Protein AF-A0A1Z1W7E6-F1 (afdb_monomer)

Nearest PDB structures (foldseek):
  3l1n-assembly1_A  TM=3.444E-01  e=7.982E-01  Talaromyces marneffei
  7p48-assembly1_6  TM=3.771E-01  e=5.665E+00  Mammaliicoccus lentus

Sequence (285 aa):
MSDAAQPTAAEVRAAAEAVKTALDRHLAAVERRSGEDDPDVYEAFNELAAAAEAYDELLYDRYDEVTPFEIPGAEDTLPPYQGPAEPNALSVLIRRDYAVAEPQRLLAQAARVEAADDDATSESDRLAGTVPGALGLLFGEFEPDEIASRHKEFGLEEGDSTLWVTAADEPAEPGEWLESPFDQPDSPRVVCRFDVSAVFDDETDDDLDDDLDAAASRVGGARRSRDAHTGIDGDLDADLDSDLDTDLDFDPDEGDEVDDVDEADDVDDVDDVEVVERGKGVGGA

Organism: NCBI:txid67267

Radius of gyration: 33.61 Å; Cα contacts (8 Å, |Δi|>4): 232; chains: 1; bounding box: 79×99×74 Å

Structure (mmCIF, N/CA/C/O backbone):
data_AF-A0A1Z1W7E6-F1
#
_entry.id   AF-A0A1Z1W7E6-F1
#
loop_
_atom_site.group_PDB
_atom_site.id
_atom_site.type_symbol
_atom_site.label_atom_id
_atom_site.label_alt_id
_atom_site.label_comp_id
_atom_site.label_asym_id
_atom_site.label_entity_id
_atom_site.label_seq_id
_atom_site.pdbx_PDB_ins_code
_atom_site.Cartn_x
_atom_site.Cartn_y
_atom_site.Cartn_z
_atom_site.occupancy
_atom_site.B_iso_or_equiv
_atom_site.auth_seq_id
_atom_site.auth_comp_id
_atom_site.auth_asym_id
_atom_site.auth_atom_id
_atom_site.pdbx_PDB_model_num
ATOM 1 N N . MET A 1 1 ? -13.518 -33.698 2.365 1.00 46.31 1 MET A N 1
ATOM 2 C CA . MET A 1 1 ? -13.782 -32.247 2.324 1.00 46.31 1 MET A CA 1
ATOM 3 C C . MET A 1 1 ? -15.070 -32.033 3.082 1.00 46.31 1 MET A C 1
ATOM 5 O O . MET A 1 1 ? -15.942 -32.889 2.973 1.00 46.31 1 MET A O 1
ATOM 9 N N . SER A 1 2 ? -15.097 -31.043 3.968 1.00 44.94 2 SER A N 1
ATOM 10 C CA . SER A 1 2 ? -16.142 -30.919 4.984 1.00 44.94 2 SER A CA 1
ATOM 11 C C . SER A 1 2 ? -17.475 -30.525 4.359 1.00 44.94 2 SER A C 1
ATOM 13 O O . SER A 1 2 ? -17.525 -29.621 3.534 1.00 44.94 2 SER A O 1
ATOM 15 N N . ASP A 1 3 ? -18.534 -31.209 4.778 1.00 47.19 3 ASP A N 1
ATOM 16 C CA . ASP A 1 3 ? -19.924 -30.863 4.479 1.00 47.19 3 ASP A CA 1
ATOM 17 C C . ASP A 1 3 ? -20.316 -29.683 5.384 1.00 47.19 3 ASP A C 1
ATOM 19 O O . ASP A 1 3 ? -20.906 -29.862 6.450 1.00 47.19 3 ASP A O 1
ATOM 23 N N . ALA A 1 4 ? -19.841 -28.484 5.031 1.00 59.72 4 ALA A N 1
ATOM 24 C CA . ALA A 1 4 ? -20.248 -27.250 5.688 1.00 59.72 4 ALA A CA 1
ATOM 25 C C . ALA A 1 4 ? -21.700 -26.960 5.289 1.00 59.72 4 ALA A C 1
ATOM 27 O O . ALA A 1 4 ? -22.030 -26.906 4.103 1.00 59.72 4 ALA A O 1
ATOM 28 N N . ALA A 1 5 ? -22.581 -26.831 6.281 1.00 77.44 5 ALA A N 1
ATOM 29 C CA . ALA A 1 5 ? -23.989 -26.577 6.026 1.00 77.44 5 ALA A CA 1
ATOM 30 C C . ALA A 1 5 ? -24.152 -25.186 5.402 1.00 77.44 5 ALA A C 1
ATOM 32 O O . ALA A 1 5 ? -23.905 -24.181 6.057 1.00 77.44 5 ALA A O 1
ATOM 33 N N . GLN A 1 6 ? -24.578 -25.157 4.141 1.00 80.62 6 GLN A N 1
ATOM 34 C CA . GLN A 1 6 ? -24.863 -23.934 3.397 1.00 80.62 6 GLN A CA 1
ATOM 35 C C . GLN A 1 6 ? -25.846 -23.021 4.157 1.00 80.62 6 GLN A C 1
ATOM 37 O O . GLN A 1 6 ? -26.901 -23.516 4.582 1.00 80.62 6 GLN A O 1
ATOM 42 N N . PRO A 1 7 ? -25.546 -21.715 4.309 1.00 86.25 7 PRO A N 1
ATOM 43 C CA . PRO A 1 7 ? -26.362 -20.815 5.112 1.00 86.25 7 PRO A CA 1
ATOM 44 C C . PRO A 1 7 ? -27.784 -20.677 4.567 1.00 86.25 7 PRO A C 1
ATOM 46 O O . PRO A 1 7 ? -28.064 -20.740 3.367 1.00 86.25 7 PRO A O 1
ATOM 49 N N . THR A 1 8 ? -28.749 -20.522 5.464 1.00 93.06 8 THR A N 1
ATOM 50 C CA . THR A 1 8 ? -30.160 -20.482 5.095 1.00 93.06 8 THR A CA 1
ATOM 51 C C . THR A 1 8 ? -30.585 -19.085 4.658 1.00 93.06 8 THR A C 1
ATOM 53 O O . THR A 1 8 ? -30.107 -18.060 5.135 1.00 93.06 8 THR A O 1
ATOM 56 N N . ALA A 1 9 ? -31.632 -19.017 3.834 1.00 92.50 9 ALA A N 1
ATOM 57 C CA . ALA A 1 9 ? -32.266 -17.745 3.489 1.00 92.50 9 ALA A CA 1
ATOM 58 C C . ALA A 1 9 ? -32.916 -17.025 4.699 1.00 92.50 9 ALA A C 1
ATOM 60 O O . ALA A 1 9 ? -33.457 -15.931 4.530 1.00 92.50 9 ALA A O 1
ATOM 61 N N . ALA A 1 10 ? -32.943 -17.632 5.892 1.00 94.56 10 ALA A N 1
ATOM 62 C CA . ALA A 1 10 ? -33.327 -16.955 7.127 1.00 94.56 10 ALA A CA 1
ATOM 63 C C . ALA A 1 10 ? -32.129 -16.222 7.754 1.00 94.56 10 ALA A C 1
ATOM 65 O O . ALA A 1 10 ? -32.294 -15.080 8.166 1.00 94.56 10 ALA A O 1
ATOM 66 N N . GLU A 1 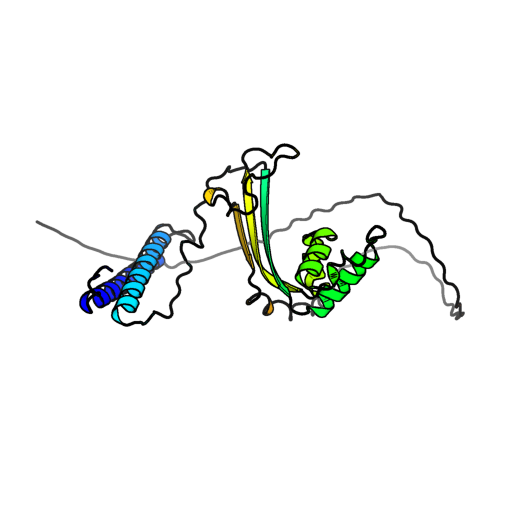11 ? -30.938 -16.829 7.746 1.00 93.94 11 GLU A N 1
ATOM 67 C CA . GLU A 1 11 ? -29.690 -16.217 8.228 1.00 93.94 11 GLU A CA 1
ATOM 68 C C . GLU A 1 11 ? -29.285 -15.014 7.368 1.00 93.94 11 GLU A C 1
ATOM 70 O O . GLU A 1 11 ? -29.105 -13.933 7.917 1.00 93.94 11 GLU A O 1
ATOM 75 N N . VAL A 1 12 ? -29.313 -15.129 6.032 1.00 94.88 12 VAL A N 1
ATOM 76 C CA . VAL A 1 12 ? -29.044 -13.984 5.128 1.00 94.88 12 VAL A CA 1
ATOM 77 C C . VAL A 1 12 ? -29.995 -12.807 5.396 1.00 94.88 12 VAL A C 1
ATOM 79 O O . VAL A 1 12 ? -29.595 -11.647 5.382 1.00 94.88 12 VAL A O 1
ATOM 82 N N . ARG A 1 13 ? -31.275 -13.085 5.693 1.00 95.94 13 ARG A N 1
ATOM 83 C CA . ARG A 1 13 ? -32.237 -12.032 6.067 1.00 95.94 13 ARG A CA 1
ATOM 84 C C . ARG A 1 13 ? -31.963 -11.457 7.453 1.00 95.94 13 ARG A C 1
ATOM 86 O O . ARG A 1 13 ? -32.158 -10.265 7.637 1.00 95.94 13 ARG A O 1
ATOM 93 N N . ALA A 1 14 ? -31.543 -12.276 8.414 1.00 97.12 14 ALA A N 1
ATOM 94 C CA . ALA A 1 14 ? -31.186 -11.803 9.747 1.00 97.12 14 ALA A CA 1
ATOM 95 C C . ALA A 1 14 ? -29.961 -10.877 9.698 1.00 97.12 14 ALA A C 1
ATOM 97 O O . ALA A 1 14 ? -29.989 -9.822 10.325 1.00 97.12 14 ALA A O 1
ATOM 98 N N . ALA A 1 15 ? -28.949 -11.212 8.892 1.00 95.75 15 ALA A N 1
ATOM 99 C CA . ALA A 1 15 ? -27.798 -10.350 8.643 1.00 95.75 15 ALA A CA 1
ATOM 100 C C . ALA A 1 15 ? -28.202 -9.041 7.934 1.00 95.75 15 ALA A C 1
ATOM 102 O O . ALA A 1 15 ? -27.833 -7.964 8.390 1.00 95.75 15 ALA A O 1
ATOM 103 N N . ALA A 1 16 ? -29.085 -9.093 6.928 1.00 96.06 16 ALA A N 1
ATOM 104 C CA . ALA A 1 16 ? -29.622 -7.882 6.293 1.00 96.06 16 ALA A CA 1
ATOM 105 C C . ALA A 1 16 ? -30.378 -6.951 7.269 1.00 96.06 16 ALA A C 1
ATOM 107 O O . ALA A 1 16 ? -30.346 -5.732 7.109 1.00 96.06 16 ALA A O 1
ATOM 108 N N . GLU A 1 17 ? -31.080 -7.491 8.273 1.00 97.75 17 GLU A N 1
ATOM 109 C CA . GLU A 1 17 ? -31.688 -6.677 9.341 1.00 97.75 17 GLU A CA 1
ATOM 110 C C . GLU A 1 17 ? -30.648 -6.186 10.370 1.00 97.75 17 GLU A C 1
ATOM 112 O O . GLU A 1 17 ? -30.816 -5.102 10.933 1.00 97.75 17 GLU A O 1
ATOM 117 N N . ALA A 1 18 ? -29.557 -6.929 10.590 1.00 96.88 18 ALA A N 1
ATOM 118 C CA . ALA A 1 18 ? -28.445 -6.493 11.435 1.00 96.88 18 ALA A CA 1
ATOM 119 C C . ALA A 1 18 ? -27.729 -5.271 10.836 1.00 96.88 18 ALA A C 1
ATOM 121 O O . ALA A 1 18 ? -27.554 -4.286 11.550 1.00 96.88 18 ALA A O 1
ATOM 122 N N . VAL A 1 19 ? -27.439 -5.277 9.527 1.00 95.88 19 VAL A N 1
ATOM 123 C CA . VAL A 1 19 ? -26.875 -4.121 8.798 1.00 95.88 19 VAL A CA 1
ATOM 124 C C . VAL A 1 19 ? -27.745 -2.877 8.968 1.00 95.88 19 VAL A C 1
ATOM 126 O O . VAL A 1 19 ? -27.242 -1.822 9.338 1.00 95.88 19 VAL A O 1
ATOM 129 N N . LYS A 1 20 ? -29.066 -2.990 8.775 1.00 97.38 20 LYS A N 1
ATOM 130 C CA . LYS A 1 20 ? -29.998 -1.862 8.977 1.00 97.38 20 LYS A CA 1
ATOM 131 C C . LYS A 1 20 ? -29.967 -1.348 10.414 1.00 97.38 20 LYS A C 1
ATOM 133 O O . LYS A 1 20 ? -29.909 -0.147 10.633 1.00 97.38 20 LYS A O 1
ATOM 138 N N . THR A 1 21 ? -29.962 -2.261 11.386 1.00 97.81 21 THR A N 1
ATOM 139 C CA . THR A 1 21 ? -29.915 -1.909 12.814 1.00 97.81 21 THR A CA 1
ATOM 140 C C . THR A 1 21 ? -28.610 -1.197 13.182 1.00 97.81 21 THR A C 1
ATOM 142 O O . THR A 1 21 ? -28.623 -0.269 13.989 1.00 97.81 21 THR A O 1
ATOM 145 N N . ALA A 1 22 ? -27.486 -1.618 12.598 1.00 96.50 22 ALA A N 1
ATOM 146 C CA . ALA A 1 22 ? -26.192 -0.973 12.785 1.00 96.50 22 ALA A CA 1
ATOM 147 C C . ALA A 1 22 ? -26.129 0.392 12.076 1.00 96.50 22 ALA A C 1
ATOM 149 O O . ALA A 1 22 ? -25.624 1.349 12.653 1.00 96.50 22 ALA A O 1
ATOM 150 N N . LEU A 1 23 ? -26.733 0.525 10.889 1.00 95.94 23 LEU A N 1
ATOM 151 C CA . LEU A 1 23 ? -26.835 1.792 10.159 1.00 95.94 23 LEU A CA 1
ATOM 152 C C . LEU A 1 23 ? -27.662 2.828 10.937 1.00 95.94 23 LEU A C 1
ATOM 154 O O . LEU A 1 23 ? -27.228 3.969 11.086 1.00 95.94 23 LEU A O 1
ATOM 158 N N . ASP A 1 24 ? -28.805 2.418 11.497 1.00 97.56 24 ASP A N 1
ATOM 159 C CA . ASP A 1 24 ? -29.628 3.256 12.379 1.00 97.56 24 ASP A CA 1
ATOM 160 C C . ASP A 1 24 ? -28.852 3.677 13.645 1.00 97.56 24 ASP A C 1
ATOM 162 O O . ASP A 1 24 ? -28.983 4.812 14.108 1.00 97.56 24 ASP A O 1
ATOM 166 N N . ARG A 1 25 ? -28.014 2.790 14.209 1.00 95.75 25 ARG A N 1
ATOM 167 C CA . ARG A 1 25 ? -27.155 3.114 15.362 1.00 95.75 25 ARG A CA 1
ATOM 168 C C . ARG A 1 25 ? -26.052 4.103 14.994 1.00 95.75 25 ARG A C 1
ATOM 170 O O . ARG A 1 25 ? -25.858 5.056 15.744 1.00 95.75 25 ARG A O 1
ATOM 177 N N . HIS A 1 26 ? -25.367 3.890 13.873 1.00 96.06 26 HIS A N 1
ATOM 178 C CA . HIS A 1 26 ? -24.320 4.775 13.369 1.00 96.06 26 HIS A CA 1
ATOM 179 C C . HIS A 1 26 ? -24.875 6.176 13.089 1.00 96.06 26 HIS A C 1
ATOM 181 O O . HIS A 1 26 ? -24.342 7.153 13.609 1.00 96.06 26 HIS A O 1
ATOM 187 N N . LEU A 1 27 ? -26.016 6.284 12.396 1.00 96.25 27 LEU A N 1
ATOM 188 C CA . LEU A 1 27 ? -26.699 7.566 12.201 1.00 96.25 27 LEU A CA 1
ATOM 189 C C . LEU A 1 27 ? -27.036 8.232 13.543 1.00 96.25 27 LEU A C 1
ATOM 191 O O . LEU A 1 27 ? -26.721 9.401 13.745 1.00 96.25 27 LEU A O 1
ATOM 195 N N . ALA A 1 28 ? -27.598 7.482 14.495 1.00 96.38 28 ALA A N 1
ATOM 196 C CA . ALA A 1 28 ? -27.927 8.015 15.813 1.00 96.38 28 ALA A CA 1
ATOM 197 C C . ALA A 1 28 ? -26.691 8.394 16.659 1.00 96.38 28 ALA A C 1
ATOM 199 O O . ALA A 1 28 ? -26.836 9.166 17.607 1.00 96.38 28 ALA A O 1
ATOM 200 N N . ALA A 1 29 ? -25.501 7.853 16.374 1.00 94.56 29 ALA A N 1
ATOM 201 C CA . ALA A 1 29 ? -24.240 8.299 16.965 1.00 94.56 29 ALA A CA 1
ATOM 202 C C . ALA A 1 29 ? -23.779 9.616 16.320 1.00 94.56 29 ALA A C 1
ATOM 204 O O . ALA A 1 29 ? -23.539 10.586 17.034 1.00 94.56 29 ALA A O 1
ATOM 205 N N . VAL A 1 30 ? -23.776 9.693 14.983 1.00 94.94 30 VAL A N 1
ATOM 206 C CA . VAL A 1 30 ? -23.435 10.909 14.219 1.00 94.94 30 VAL A CA 1
ATOM 207 C C . VAL A 1 30 ? -24.336 12.091 14.603 1.00 94.94 30 VAL A C 1
ATOM 209 O O . VAL A 1 30 ? -23.836 13.186 14.845 1.00 94.94 30 VAL A O 1
ATOM 212 N N . GLU A 1 31 ? -25.647 11.874 14.750 1.00 94.94 31 GLU A N 1
ATOM 213 C CA . GLU A 1 31 ? -26.615 12.891 15.203 1.00 94.94 31 GLU A CA 1
ATOM 214 C C . GLU A 1 31 ? -26.369 13.397 16.638 1.00 94.94 31 GLU A C 1
ATOM 216 O O . GLU A 1 31 ? -26.896 14.443 17.020 1.00 94.94 31 GLU A O 1
ATOM 221 N N . ARG A 1 32 ? -25.596 12.663 17.450 1.00 93.75 32 ARG A N 1
ATOM 222 C CA . ARG A 1 32 ? -25.253 13.017 18.838 1.00 93.75 32 ARG A CA 1
ATOM 223 C C . ARG A 1 32 ? -23.792 13.434 19.024 1.00 93.75 32 ARG A C 1
ATOM 225 O O . ARG A 1 32 ? -23.418 13.702 20.166 1.00 93.75 32 ARG A O 1
ATOM 232 N N . ARG A 1 33 ? -22.986 13.468 17.955 1.00 91.38 33 ARG A N 1
ATOM 233 C CA . ARG A 1 33 ? -21.532 13.650 18.056 1.00 91.38 33 ARG A CA 1
ATOM 234 C C . ARG A 1 33 ? -21.164 14.945 18.783 1.00 91.38 33 ARG A C 1
ATOM 236 O O . ARG A 1 33 ? -21.763 15.998 18.567 1.00 91.38 33 ARG A O 1
ATOM 243 N N . SER A 1 34 ? -20.155 14.843 19.631 1.00 81.12 34 SER A N 1
ATOM 244 C CA . SER A 1 34 ? -19.643 15.900 20.502 1.00 81.12 34 SER A CA 1
ATOM 245 C C . SER A 1 34 ? -18.367 16.569 19.974 1.00 81.12 34 SER A C 1
ATOM 247 O O . SER A 1 34 ? -17.913 17.558 20.548 1.00 81.12 34 SER A O 1
ATOM 249 N N . GLY A 1 35 ? -17.832 16.075 18.855 1.00 81.06 35 GLY A N 1
ATOM 250 C CA . GLY A 1 35 ? -16.671 16.611 18.149 1.00 81.06 35 GLY A CA 1
ATOM 251 C C . GLY A 1 35 ? -16.517 15.986 16.760 1.00 81.06 35 GLY A C 1
ATOM 252 O O . GLY A 1 35 ? -17.429 15.320 16.263 1.00 81.06 35 GLY A O 1
ATOM 253 N N . GLU A 1 36 ? -15.365 16.223 16.137 1.00 72.31 36 GLU A N 1
ATOM 254 C CA . GLU A 1 36 ? -14.972 15.596 14.869 1.00 72.31 36 GLU A CA 1
ATOM 255 C C . GLU A 1 36 ? -14.494 14.151 15.105 1.00 72.31 36 GLU A C 1
ATOM 257 O O . GLU A 1 36 ? -15.039 13.228 14.502 1.00 72.31 36 GLU A O 1
ATOM 262 N N . ASP A 1 37 ? -13.628 13.951 16.106 1.00 80.31 37 ASP A N 1
ATOM 263 C CA . ASP A 1 37 ? -13.126 12.649 16.578 1.00 80.31 37 ASP A CA 1
ATOM 264 C C . ASP A 1 37 ? -13.982 12.048 17.714 1.00 80.31 37 ASP A C 1
ATOM 266 O O . ASP A 1 37 ? -13.502 11.803 18.825 1.00 80.31 37 ASP A O 1
ATOM 270 N N . ASP A 1 38 ? -15.282 11.846 17.486 1.00 87.31 38 ASP A N 1
ATOM 271 C CA . ASP A 1 38 ? -16.154 11.256 18.513 1.00 87.31 38 ASP A CA 1
ATOM 272 C C . ASP A 1 38 ? -15.998 9.714 18.585 1.00 87.31 38 ASP A C 1
ATOM 274 O O . ASP A 1 38 ? -16.302 9.019 17.606 1.00 87.31 38 ASP A O 1
ATOM 278 N N . PRO A 1 39 ? -15.561 9.139 19.726 1.00 86.31 39 PRO A N 1
ATOM 279 C CA . PRO A 1 39 ? -15.320 7.702 19.841 1.00 86.31 39 PRO A CA 1
ATOM 280 C C . PRO A 1 39 ? -16.600 6.860 19.734 1.00 86.31 39 PRO A C 1
ATOM 282 O O . PRO A 1 39 ? -16.521 5.729 19.255 1.00 86.31 39 PRO A O 1
ATOM 285 N N . ASP A 1 40 ? -17.773 7.393 20.106 1.00 88.62 40 ASP A N 1
ATOM 286 C CA . ASP A 1 40 ? -19.051 6.676 19.978 1.00 88.62 40 ASP A CA 1
ATOM 287 C C . ASP A 1 40 ? -19.439 6.519 18.492 1.00 88.62 40 ASP A C 1
ATOM 289 O O . ASP A 1 40 ? -20.080 5.537 18.105 1.00 88.62 40 ASP A O 1
ATOM 293 N N . VAL A 1 41 ? -19.042 7.476 17.640 1.00 92.62 41 VAL A N 1
ATOM 294 C CA . VAL A 1 41 ? -19.221 7.395 16.180 1.00 92.62 41 VAL A CA 1
ATOM 295 C C . VAL A 1 41 ? -18.277 6.352 15.591 1.00 92.62 41 VAL A C 1
ATOM 297 O O . VAL A 1 41 ? -18.718 5.523 14.794 1.00 92.62 41 VAL A O 1
ATOM 300 N N . TYR A 1 42 ? -17.012 6.340 16.021 1.00 85.94 42 TYR A N 1
ATOM 301 C CA . TYR A 1 42 ? -16.027 5.356 15.570 1.00 85.94 42 TYR A CA 1
ATOM 302 C C . TYR A 1 42 ? -16.411 3.922 15.972 1.00 85.94 42 TYR A C 1
ATOM 304 O O . TYR A 1 42 ? -16.355 3.013 15.144 1.00 85.94 42 TYR A O 1
ATOM 312 N N . GLU A 1 43 ? -16.872 3.692 17.207 1.00 89.31 43 GLU A N 1
ATOM 313 C CA . GLU A 1 43 ? -17.366 2.373 17.634 1.00 89.31 43 GLU A CA 1
ATOM 314 C C . GLU A 1 43 ? -18.580 1.935 16.793 1.00 89.31 43 GLU A C 1
ATOM 316 O O . GLU A 1 43 ? -18.595 0.826 16.255 1.00 89.31 43 GLU A O 1
ATOM 321 N N . ALA A 1 44 ? -19.558 2.824 16.580 1.00 94.06 44 ALA A N 1
ATOM 322 C CA . ALA A 1 44 ? -20.741 2.516 15.776 1.00 94.06 44 ALA A CA 1
ATOM 323 C C . ALA A 1 44 ? -20.434 2.298 14.277 1.00 94.06 44 ALA A C 1
ATOM 325 O O . ALA A 1 44 ? -21.129 1.517 13.623 1.00 94.06 44 ALA A O 1
ATOM 326 N N . PHE A 1 45 ? -19.401 2.950 13.733 1.00 90.94 45 PHE A N 1
ATOM 327 C CA . PHE A 1 45 ? -18.892 2.695 12.382 1.00 90.94 45 PHE A CA 1
ATOM 328 C C . PHE A 1 45 ? -18.307 1.280 12.266 1.00 90.94 45 PHE A C 1
ATOM 330 O O . PHE A 1 45 ? -18.671 0.539 11.354 1.00 90.94 45 PHE A O 1
ATOM 337 N N . ASN A 1 46 ? -17.475 0.864 13.226 1.00 88.00 46 ASN A N 1
ATOM 338 C CA . ASN A 1 46 ? -16.903 -0.485 13.251 1.00 88.00 46 ASN A CA 1
ATOM 339 C C . ASN A 1 46 ? -17.981 -1.575 13.416 1.00 88.00 46 ASN A C 1
ATOM 341 O O . ASN A 1 46 ? -17.920 -2.611 12.754 1.00 88.00 46 ASN A O 1
ATOM 345 N N . GLU A 1 47 ? -19.012 -1.339 14.238 1.00 92.56 47 GLU A N 1
ATOM 346 C CA . GLU A 1 47 ? -20.166 -2.248 14.333 1.00 92.56 47 GLU A CA 1
ATOM 347 C C . GLU A 1 47 ? -20.940 -2.369 13.007 1.00 92.56 47 GLU A C 1
ATOM 349 O O . GLU A 1 47 ? -21.403 -3.459 12.661 1.00 92.56 47 GLU A O 1
ATOM 354 N N . LEU A 1 48 ? -21.091 -1.267 12.262 1.00 94.00 48 LEU A N 1
ATOM 355 C CA . LEU A 1 48 ? -21.714 -1.266 10.936 1.00 94.00 48 LEU A CA 1
ATOM 356 C C . LEU A 1 48 ? -20.864 -2.030 9.915 1.00 94.00 48 LEU A C 1
ATOM 358 O O . LEU A 1 48 ? -21.421 -2.826 9.159 1.00 94.00 48 LEU A O 1
ATOM 362 N N . ALA A 1 49 ? -19.544 -1.840 9.929 1.00 89.62 49 ALA A N 1
ATOM 363 C CA . ALA A 1 49 ? -18.625 -2.548 9.046 1.00 89.62 49 ALA A CA 1
ATOM 364 C C . ALA A 1 49 ? -18.689 -4.069 9.251 1.00 89.62 49 ALA A C 1
ATOM 366 O O . ALA A 1 49 ? -18.993 -4.804 8.312 1.00 89.62 49 ALA A O 1
ATOM 367 N N . ALA A 1 50 ? -18.545 -4.532 10.497 1.00 89.75 50 ALA A N 1
ATOM 368 C CA . ALA A 1 50 ? -18.631 -5.954 10.833 1.00 89.75 50 ALA A CA 1
ATOM 369 C C . ALA A 1 50 ? -20.010 -6.569 10.506 1.00 89.75 50 ALA A C 1
ATOM 371 O O . ALA A 1 50 ? -20.108 -7.736 10.123 1.00 89.75 50 ALA A O 1
ATOM 372 N N . ALA A 1 51 ? -21.097 -5.798 10.637 1.00 94.38 51 ALA A N 1
ATOM 373 C CA . ALA A 1 51 ? -22.431 -6.255 10.246 1.00 94.38 51 ALA A CA 1
ATOM 374 C C . ALA A 1 51 ? -22.589 -6.385 8.720 1.00 94.38 51 ALA A C 1
ATOM 376 O O . ALA A 1 51 ? -23.298 -7.285 8.264 1.00 94.38 51 ALA A O 1
ATOM 377 N N . ALA A 1 52 ? -21.963 -5.493 7.945 1.00 91.31 52 ALA A N 1
ATOM 378 C CA . ALA A 1 52 ? -21.988 -5.510 6.484 1.00 91.31 52 ALA A CA 1
ATOM 379 C C . ALA A 1 52 ? -21.167 -6.674 5.914 1.00 91.31 52 ALA A C 1
ATOM 381 O O . ALA A 1 52 ? -21.692 -7.426 5.098 1.00 91.31 52 ALA A O 1
ATOM 382 N N . GLU A 1 53 ? -19.948 -6.885 6.415 1.00 91.62 53 GLU A N 1
ATOM 383 C CA . GLU A 1 53 ? -19.082 -8.013 6.043 1.00 91.62 53 GLU A CA 1
ATOM 384 C C . GLU A 1 53 ? -19.777 -9.363 6.290 1.00 91.62 53 GLU A C 1
ATOM 386 O O . GLU A 1 53 ? -19.905 -10.182 5.381 1.00 91.62 53 GLU A O 1
ATOM 391 N N . ALA A 1 54 ? -20.353 -9.559 7.483 1.00 93.38 54 ALA A N 1
ATOM 392 C CA . ALA A 1 54 ? -21.097 -10.776 7.814 1.00 93.38 54 ALA A CA 1
ATOM 393 C C . ALA A 1 54 ? -22.374 -10.970 6.968 1.00 93.38 54 ALA A C 1
ATOM 395 O O . ALA A 1 54 ? -22.863 -12.093 6.821 1.00 93.38 54 ALA A O 1
ATOM 396 N N . TYR A 1 55 ? -22.956 -9.894 6.426 1.00 94.94 55 TYR A N 1
ATOM 397 C CA . TYR A 1 55 ? -24.044 -10.002 5.454 1.00 94.94 55 TYR A CA 1
ATOM 398 C C . TYR A 1 55 ? -23.530 -10.399 4.068 1.00 94.94 55 TYR A C 1
ATOM 400 O O . TYR A 1 55 ? -24.169 -11.236 3.431 1.00 94.94 55 TYR A O 1
ATOM 408 N N . ASP A 1 56 ? -22.401 -9.844 3.628 1.00 92.38 56 ASP A N 1
ATOM 409 C CA . ASP A 1 56 ? -21.804 -10.127 2.322 1.00 92.38 56 ASP A CA 1
ATOM 410 C C . ASP A 1 56 ? -21.289 -11.572 2.230 1.00 92.38 56 ASP A C 1
ATOM 412 O O . ASP A 1 56 ? -21.649 -12.279 1.291 1.00 92.38 56 ASP A O 1
ATOM 416 N N . GLU A 1 57 ? -20.600 -12.075 3.265 1.00 93.12 57 GLU A N 1
ATOM 417 C CA . GLU A 1 57 ? -20.180 -13.484 3.365 1.00 93.12 57 GLU A CA 1
ATOM 418 C C . GLU A 1 57 ? -21.384 -14.430 3.199 1.00 93.12 57 GLU A C 1
ATOM 420 O O . GLU A 1 57 ? -21.380 -15.323 2.352 1.00 93.12 57 GLU A O 1
ATOM 425 N N . LEU A 1 58 ? -22.466 -14.194 3.953 1.00 95.25 58 LEU A N 1
ATOM 426 C CA . LEU A 1 58 ? -23.686 -15.008 3.893 1.00 95.25 58 LEU A CA 1
ATOM 427 C C . LEU A 1 58 ? -24.462 -14.844 2.573 1.00 95.25 58 LEU A C 1
ATOM 429 O O . LEU A 1 58 ? -25.171 -15.770 2.159 1.00 95.25 58 LEU A O 1
ATOM 433 N N . LEU A 1 59 ? -24.380 -13.675 1.930 1.00 94.25 59 LEU A N 1
ATOM 434 C CA . LEU A 1 59 ? -24.974 -13.409 0.621 1.00 94.25 59 LEU A CA 1
ATOM 435 C C . LEU A 1 59 ? -24.232 -14.199 -0.461 1.00 94.25 59 LEU A C 1
ATOM 437 O O . LEU A 1 59 ? -24.882 -14.927 -1.219 1.00 94.25 59 LEU A O 1
ATOM 441 N N . TYR A 1 60 ? -22.901 -14.129 -0.460 1.00 92.81 60 TYR A N 1
ATOM 442 C CA . TYR A 1 60 ? -22.023 -14.837 -1.380 1.00 92.81 60 TYR A CA 1
ATOM 443 C C . TYR A 1 60 ? -22.164 -16.353 -1.231 1.00 92.81 60 TYR A C 1
ATOM 445 O O . TYR A 1 60 ? -22.557 -17.027 -2.185 1.00 92.81 60 TYR A O 1
ATOM 453 N N . ASP A 1 61 ? -21.996 -16.888 -0.016 1.00 92.88 61 ASP A N 1
ATOM 454 C CA . ASP A 1 61 ? -22.084 -18.328 0.270 1.00 92.88 61 ASP A CA 1
ATOM 455 C C . ASP A 1 61 ? -23.389 -18.961 -0.231 1.00 92.88 61 ASP A C 1
ATOM 457 O O . ASP A 1 61 ? -23.421 -20.136 -0.614 1.00 92.88 61 ASP A O 1
ATOM 461 N N . ARG A 1 62 ? -24.493 -18.198 -0.179 1.00 92.94 62 ARG A N 1
ATOM 462 C CA . ARG A 1 62 ? -25.832 -18.692 -0.499 1.00 92.94 62 ARG A CA 1
ATOM 463 C C . ARG A 1 62 ? -26.302 -18.361 -1.913 1.00 92.94 62 ARG A C 1
ATOM 465 O O . ARG A 1 62 ? -27.136 -19.108 -2.440 1.00 92.94 62 ARG A O 1
ATOM 472 N N . TYR A 1 63 ? -25.881 -17.251 -2.503 1.00 94.06 63 TYR A N 1
ATOM 473 C CA . TYR A 1 63 ? -26.422 -16.772 -3.778 1.00 94.06 63 TYR A CA 1
ATOM 474 C C . TYR A 1 63 ? -25.372 -16.540 -4.869 1.00 94.06 63 TYR A C 1
ATOM 476 O O . TYR A 1 63 ? -25.799 -16.393 -6.010 1.00 94.06 63 TYR A O 1
ATOM 484 N N . ASP A 1 64 ? -24.071 -16.614 -4.558 1.00 93.50 64 ASP A N 1
ATOM 485 C CA . ASP A 1 64 ? -22.961 -16.305 -5.481 1.00 93.50 64 ASP A CA 1
ATOM 486 C C . ASP A 1 64 ? -23.036 -14.848 -5.993 1.00 93.50 64 ASP A C 1
ATOM 488 O O . ASP A 1 64 ? -22.800 -14.551 -7.161 1.00 93.50 64 ASP A O 1
ATOM 492 N N . GLU A 1 65 ? -23.447 -13.941 -5.099 1.00 93.88 65 GLU A N 1
ATOM 493 C CA . GLU A 1 65 ? -23.664 -12.508 -5.334 1.00 93.88 65 GLU A CA 1
ATOM 494 C C . GLU A 1 65 ? -22.967 -11.709 -4.224 1.00 93.88 65 GLU A C 1
ATOM 496 O O . GLU A 1 65 ? -22.969 -12.139 -3.070 1.00 93.88 65 GLU A O 1
ATOM 501 N N . VAL A 1 66 ? -22.436 -10.533 -4.560 1.00 88.69 66 VAL A N 1
ATOM 502 C CA . VAL A 1 66 ? -21.770 -9.601 -3.629 1.00 88.69 66 VAL A CA 1
ATOM 503 C C . VAL A 1 66 ? -22.462 -8.240 -3.638 1.00 88.69 66 VAL A C 1
ATOM 505 O O . VAL A 1 66 ? -23.137 -7.867 -4.604 1.00 88.69 66 VAL A O 1
ATOM 508 N N . THR A 1 67 ? -22.320 -7.479 -2.559 1.00 85.38 67 THR A N 1
ATOM 509 C CA . THR A 1 67 ? -22.794 -6.096 -2.494 1.00 85.38 67 THR A CA 1
ATOM 510 C C . THR A 1 67 ? -21.830 -5.138 -3.207 1.00 85.38 67 THR A C 1
ATOM 512 O O . THR A 1 67 ? -20.625 -5.355 -3.214 1.00 85.38 67 THR A O 1
ATOM 515 N N . PRO A 1 68 ? -22.326 -4.041 -3.813 1.00 78.31 68 PRO A N 1
ATOM 516 C CA . PRO A 1 68 ? -21.483 -3.053 -4.492 1.00 78.31 68 PRO A CA 1
ATOM 517 C C . PRO A 1 68 ? -20.862 -2.030 -3.519 1.00 78.31 68 PRO A C 1
ATOM 519 O O . PRO A 1 68 ? -20.542 -0.916 -3.931 1.00 78.31 68 PRO A O 1
ATOM 522 N N . PHE A 1 69 ? -20.787 -2.353 -2.225 1.00 73.06 69 PHE A N 1
ATOM 523 C CA . PHE A 1 69 ? -20.317 -1.458 -1.171 1.00 73.06 69 PHE A CA 1
ATOM 524 C C . PHE A 1 69 ? -19.037 -2.025 -0.566 1.00 73.06 69 PHE A C 1
ATOM 526 O O . PHE A 1 69 ? -19.088 -2.802 0.384 1.00 73.06 69 PHE A O 1
ATOM 533 N N . GLU A 1 70 ? -17.891 -1.618 -1.102 1.00 64.12 70 GLU A N 1
ATOM 534 C CA . GLU A 1 70 ? -16.618 -1.875 -0.437 1.00 64.12 70 GLU A CA 1
ATOM 535 C C . GLU A 1 70 ? -16.488 -0.933 0.762 1.00 64.12 70 GLU A C 1
ATOM 537 O O . GLU A 1 70 ? -16.659 0.284 0.652 1.00 64.12 70 GLU A O 1
ATOM 542 N N . ILE A 1 71 ? -16.221 -1.513 1.929 1.00 63.28 71 ILE A N 1
ATOM 543 C CA . ILE A 1 71 ? -15.805 -0.764 3.109 1.00 63.28 71 ILE A CA 1
ATOM 544 C C . ILE A 1 71 ? -14.277 -0.778 3.085 1.00 63.28 71 ILE A C 1
ATOM 546 O O . ILE A 1 71 ? -13.719 -1.876 3.039 1.00 63.28 71 ILE A O 1
ATOM 550 N N . PRO A 1 72 ? -13.595 0.386 3.104 1.00 56.09 72 PRO A N 1
ATOM 551 C CA . PRO A 1 72 ? -12.142 0.436 3.230 1.00 56.09 72 PRO A CA 1
ATOM 552 C C . PRO A 1 72 ? -11.718 -0.427 4.416 1.00 56.09 72 PRO A C 1
ATOM 554 O O . PRO A 1 72 ? -12.236 -0.249 5.522 1.00 56.09 72 PRO A O 1
ATOM 557 N N . GLY A 1 73 ? -10.861 -1.415 4.162 1.00 50.25 73 GLY A N 1
ATOM 558 C CA . GLY A 1 73 ? -10.598 -2.467 5.133 1.00 50.25 73 GLY A CA 1
ATOM 559 C C . GLY A 1 73 ? -10.053 -1.888 6.435 1.00 50.25 73 GLY A C 1
ATOM 560 O O . GLY A 1 73 ? -9.146 -1.059 6.422 1.00 50.25 73 GLY A O 1
ATOM 561 N N . ALA A 1 74 ? -10.533 -2.383 7.578 1.00 48.91 74 ALA A N 1
ATOM 562 C CA . ALA A 1 74 ? -9.901 -2.072 8.863 1.00 48.91 74 ALA A CA 1
ATOM 563 C C . ALA A 1 74 ? -8.437 -2.573 8.927 1.00 48.91 74 ALA A C 1
ATOM 565 O O . ALA A 1 74 ? -7.674 -2.146 9.789 1.00 48.91 74 ALA A O 1
ATOM 566 N N . GLU A 1 75 ? -8.040 -3.456 7.999 1.00 49.66 75 GLU A N 1
ATOM 567 C CA . GLU A 1 75 ? -6.657 -3.887 7.764 1.00 49.66 75 GLU A CA 1
ATOM 568 C C . GLU A 1 75 ? -5.797 -2.829 7.037 1.00 49.66 75 GLU A C 1
ATOM 570 O O . GLU A 1 75 ? -4.576 -2.838 7.187 1.00 49.66 75 GLU A O 1
ATOM 575 N N . ASP A 1 76 ? -6.404 -1.891 6.296 1.00 53.78 76 ASP A N 1
ATOM 576 C CA . ASP A 1 76 ? -5.696 -0.759 5.681 1.00 53.78 76 ASP A CA 1
ATOM 577 C C . ASP A 1 76 ? -5.440 0.381 6.671 1.00 53.78 76 ASP A C 1
ATOM 579 O O . ASP A 1 76 ? -4.407 1.054 6.602 1.00 53.78 76 ASP A O 1
ATOM 583 N N . THR A 1 77 ? -6.333 0.569 7.645 1.00 60.06 77 THR A N 1
ATOM 584 C CA . THR A 1 77 ? -6.072 1.456 8.781 1.00 60.06 77 THR A CA 1
ATOM 585 C C . THR A 1 77 ? -5.057 0.826 9.726 1.00 60.06 77 THR A C 1
ATOM 587 O O . THR A 1 77 ? -5.361 -0.108 10.467 1.00 60.06 77 THR A O 1
ATOM 590 N N . LEU A 1 78 ? -3.842 1.376 9.735 1.00 67.81 78 LEU A N 1
ATOM 591 C CA . LEU A 1 78 ? -2.805 1.001 10.693 1.00 67.81 78 LEU A CA 1
ATOM 592 C C . LEU A 1 78 ? -3.316 1.131 12.144 1.00 67.81 78 LEU A C 1
ATOM 594 O O . LEU A 1 78 ? -4.061 2.065 12.455 1.00 67.81 78 LEU A O 1
ATOM 598 N N . PRO A 1 79 ? -2.904 0.230 13.058 1.00 73.69 79 PRO A N 1
ATOM 599 C CA . PRO A 1 79 ? -3.242 0.350 14.470 1.00 73.69 79 PRO A CA 1
ATOM 600 C C . PRO A 1 79 ? -2.691 1.666 15.045 1.00 73.69 79 PRO A C 1
ATOM 602 O O . PRO A 1 79 ? -1.667 2.156 14.562 1.00 73.69 79 PRO A O 1
ATOM 605 N N . PRO A 1 80 ? -3.300 2.220 16.113 1.00 81.25 80 PRO A N 1
ATOM 606 C CA . PRO A 1 80 ? -2.819 3.449 16.733 1.00 81.25 80 PRO A CA 1
ATOM 607 C C . PRO A 1 80 ? -1.329 3.372 17.077 1.00 81.25 80 PRO A C 1
ATOM 609 O O . PRO A 1 80 ? -0.880 2.381 17.667 1.00 81.25 80 PRO A O 1
ATOM 612 N N . TYR A 1 81 ? -0.590 4.428 16.731 1.00 84.00 81 TYR A N 1
ATOM 613 C CA . TYR A 1 81 ? 0.844 4.544 16.984 1.00 84.00 81 TYR A CA 1
ATOM 614 C C . TYR A 1 81 ? 1.165 4.367 18.477 1.00 84.00 81 TYR A C 1
ATOM 616 O O . TYR A 1 81 ? 0.585 5.019 19.347 1.00 84.00 81 TYR A O 1
ATOM 624 N N . GLN A 1 82 ? 2.103 3.464 18.765 1.00 86.88 82 GLN A N 1
ATOM 625 C CA . GLN A 1 82 ? 2.564 3.081 20.107 1.00 86.88 82 GLN A CA 1
ATOM 626 C C . GLN A 1 82 ? 4.066 3.339 20.310 1.00 86.88 82 GLN A C 1
ATOM 628 O O . GLN A 1 82 ? 4.621 2.946 21.338 1.00 86.88 82 GLN A O 1
ATOM 633 N N . GLY A 1 83 ? 4.731 3.978 19.343 1.00 85.88 83 GLY A N 1
ATOM 634 C CA . GLY A 1 83 ? 6.131 4.382 19.456 1.00 85.88 83 GLY A CA 1
ATOM 635 C C . GLY A 1 83 ? 6.352 5.587 20.391 1.00 85.88 83 GLY A C 1
ATOM 636 O O . GLY A 1 83 ? 5.414 6.088 21.021 1.00 85.88 83 GLY A O 1
ATOM 637 N N . PRO A 1 84 ? 7.600 6.073 20.505 1.00 86.75 84 PRO A N 1
ATOM 638 C CA . PRO A 1 84 ? 7.936 7.215 21.352 1.00 86.75 84 PRO A CA 1
ATOM 639 C C . PRO A 1 84 ? 7.230 8.500 20.892 1.00 86.75 84 PRO A C 1
ATOM 641 O O . PRO A 1 84 ? 7.112 8.765 19.697 1.00 86.75 84 PRO A O 1
ATOM 644 N N . ALA A 1 85 ? 6.797 9.325 21.852 1.00 85.94 85 ALA A N 1
ATOM 645 C CA . ALA A 1 85 ? 6.144 10.613 21.581 1.00 85.94 85 ALA A CA 1
ATOM 646 C C . ALA A 1 85 ? 7.101 11.670 20.991 1.00 85.94 85 ALA A C 1
ATOM 648 O O . ALA A 1 85 ? 6.667 12.560 20.269 1.00 85.94 85 ALA A O 1
ATOM 649 N N . GLU A 1 86 ? 8.397 11.554 21.288 1.00 86.12 86 GLU A N 1
ATOM 650 C CA . GLU A 1 86 ? 9.480 12.367 20.726 1.00 86.12 86 GLU A CA 1
ATOM 651 C C . GLU A 1 86 ? 10.517 11.407 20.103 1.00 86.12 86 GLU A C 1
ATOM 653 O O . GLU A 1 86 ? 11.460 10.998 20.788 1.00 86.12 86 GLU A O 1
ATOM 658 N N . PRO A 1 87 ? 10.324 10.950 18.849 1.00 84.44 87 PRO A N 1
ATOM 659 C CA . PRO A 1 87 ? 11.255 10.034 18.193 1.00 84.44 87 PRO A CA 1
ATOM 660 C C . PRO A 1 87 ? 12.581 10.738 17.878 1.00 84.44 87 PRO A C 1
ATOM 662 O O . PRO A 1 87 ? 12.599 11.822 17.299 1.00 84.44 87 PRO A O 1
ATOM 665 N N . ASN A 1 88 ? 13.703 10.109 18.241 1.00 87.00 88 ASN A N 1
ATOM 666 C CA . ASN A 1 88 ? 15.049 10.636 17.973 1.00 87.00 88 ASN A CA 1
ATOM 667 C C . ASN A 1 88 ? 15.697 10.046 16.706 1.00 87.00 88 ASN A C 1
ATOM 669 O O . ASN A 1 88 ? 16.722 10.554 16.250 1.00 87.00 88 ASN A O 1
ATOM 673 N N . ALA A 1 89 ? 15.092 9.000 16.142 1.00 89.25 89 ALA A N 1
ATOM 674 C CA . ALA A 1 89 ? 15.528 8.313 14.940 1.00 89.25 89 ALA A CA 1
ATOM 675 C C . ALA A 1 89 ? 14.311 7.819 14.144 1.00 89.25 89 ALA A C 1
ATOM 677 O O . ALA A 1 89 ? 13.288 7.432 14.716 1.00 89.25 89 ALA A O 1
ATOM 678 N N . LEU A 1 90 ? 14.433 7.826 12.816 1.00 89.81 90 LEU A N 1
ATOM 679 C CA . LEU A 1 90 ? 13.398 7.391 11.880 1.00 89.81 90 LEU A CA 1
ATOM 680 C C . LEU A 1 90 ? 13.988 6.402 10.870 1.00 89.81 90 LEU A C 1
ATOM 682 O O . LEU A 1 90 ? 15.170 6.483 10.536 1.00 89.81 90 LEU A O 1
ATOM 686 N N . SER A 1 91 ? 13.161 5.498 10.353 1.00 88.06 91 SER A N 1
ATOM 687 C CA . SER A 1 91 ? 13.457 4.709 9.152 1.00 88.06 91 SER A CA 1
ATOM 688 C C . SER A 1 91 ? 12.393 4.975 8.094 1.00 88.06 91 SER A C 1
ATOM 690 O O . SER A 1 91 ? 11.205 5.045 8.409 1.00 88.06 91 SER A O 1
ATOM 692 N N . VAL A 1 92 ? 12.820 5.125 6.841 1.00 87.56 92 VAL A N 1
ATOM 693 C CA . VAL A 1 92 ? 11.929 5.313 5.691 1.00 87.56 92 VAL A CA 1
ATOM 694 C C . VAL A 1 92 ? 12.065 4.094 4.791 1.00 87.56 92 VAL A C 1
ATOM 696 O O . VAL A 1 92 ? 13.165 3.773 4.345 1.00 87.56 92 VAL A O 1
ATOM 699 N N . LEU A 1 93 ? 10.955 3.399 4.555 1.00 87.19 93 LEU A N 1
ATOM 700 C CA . LEU A 1 93 ? 10.878 2.269 3.633 1.00 87.19 93 LEU A CA 1
ATOM 701 C C . LEU A 1 93 ? 10.036 2.705 2.435 1.00 87.19 93 LEU A C 1
ATOM 703 O O . LEU A 1 93 ? 8.971 3.291 2.618 1.00 87.19 93 LEU A O 1
ATOM 707 N N . ILE A 1 94 ? 10.506 2.421 1.222 1.00 87.25 94 ILE A N 1
ATOM 708 C CA . ILE A 1 94 ? 9.831 2.814 -0.019 1.00 87.25 94 ILE A CA 1
ATOM 709 C C . ILE A 1 94 ? 9.734 1.592 -0.932 1.00 87.25 94 ILE A C 1
ATOM 711 O O . ILE A 1 94 ? 10.751 0.989 -1.275 1.00 87.25 94 ILE A O 1
ATOM 715 N N . ARG A 1 95 ? 8.515 1.242 -1.350 1.00 88.81 95 ARG A N 1
ATOM 716 C CA . ARG A 1 95 ? 8.263 0.356 -2.491 1.00 88.81 95 ARG A CA 1
ATOM 717 C C . ARG A 1 95 ? 7.878 1.230 -3.679 1.00 88.81 95 ARG A C 1
ATOM 719 O O . ARG A 1 95 ? 6.930 1.996 -3.563 1.00 88.81 95 ARG A O 1
ATOM 726 N N . ARG A 1 96 ? 8.588 1.102 -4.801 1.00 89.81 96 ARG A N 1
ATOM 727 C CA . ARG A 1 96 ? 8.198 1.674 -6.098 1.00 89.81 96 ARG A CA 1
ATOM 728 C C . ARG A 1 96 ? 8.057 0.530 -7.089 1.00 89.81 96 ARG A C 1
ATOM 730 O O . ARG A 1 96 ? 9.036 -0.180 -7.329 1.00 89.81 96 ARG A O 1
ATOM 737 N N . ASP A 1 97 ? 6.859 0.331 -7.622 1.00 90.00 97 ASP A N 1
ATOM 738 C CA . ASP A 1 97 ? 6.628 -0.659 -8.667 1.00 90.00 97 ASP A CA 1
ATOM 739 C C . ASP A 1 97 ? 6.793 0.006 -10.047 1.00 90.00 97 ASP A C 1
ATOM 741 O O . ASP A 1 97 ? 6.467 1.175 -10.226 1.00 90.00 97 ASP A O 1
ATOM 745 N N . TYR A 1 98 ? 7.318 -0.725 -11.037 1.00 92.12 98 TYR A N 1
ATOM 746 C CA . TYR A 1 98 ? 7.527 -0.210 -12.398 1.00 92.12 98 TYR A CA 1
ATOM 747 C C . TYR A 1 98 ? 7.028 -1.194 -13.455 1.00 92.12 98 TYR A C 1
ATOM 749 O O . TYR A 1 98 ? 7.334 -2.391 -13.415 1.00 92.12 98 TYR A O 1
ATOM 757 N N . ALA A 1 99 ? 6.341 -0.677 -14.472 1.00 93.12 99 ALA A N 1
ATOM 758 C CA . ALA A 1 99 ? 6.018 -1.412 -15.686 1.00 93.12 99 ALA A CA 1
ATOM 759 C C . ALA A 1 99 ? 7.084 -1.163 -16.765 1.00 93.12 99 ALA A C 1
ATOM 761 O O . ALA A 1 99 ? 7.403 -0.024 -17.095 1.00 93.12 99 ALA A O 1
ATOM 762 N N . VAL A 1 100 ? 7.615 -2.223 -17.388 1.00 94.75 100 VAL A N 1
ATOM 763 C CA . VAL A 1 100 ? 8.528 -2.084 -18.540 1.00 94.75 100 VAL A CA 1
ATOM 764 C C . VAL A 1 100 ? 7.716 -1.802 -19.812 1.00 94.75 100 VAL A C 1
ATOM 766 O O . VAL A 1 100 ? 7.432 -2.713 -20.596 1.00 94.75 100 VAL A O 1
ATOM 769 N N . ALA A 1 101 ? 7.324 -0.543 -20.009 1.00 94.56 101 ALA A N 1
ATOM 770 C CA . ALA A 1 101 ? 6.505 -0.107 -21.141 1.00 94.56 101 ALA A CA 1
ATOM 771 C C . ALA A 1 101 ? 7.278 -0.072 -22.471 1.00 94.56 101 ALA A C 1
ATOM 773 O O . ALA A 1 101 ? 6.754 -0.486 -23.509 1.00 94.56 101 ALA A O 1
ATOM 774 N N . GLU A 1 102 ? 8.554 0.333 -22.451 1.00 95.19 102 GLU A N 1
ATOM 775 C CA . GLU A 1 102 ? 9.413 0.396 -23.640 1.00 95.19 102 GLU A CA 1
ATOM 776 C C . GLU A 1 102 ? 10.670 -0.489 -23.519 1.00 95.19 102 GLU A C 1
ATOM 778 O O . GLU A 1 102 ? 11.791 0.020 -23.406 1.00 95.19 102 GLU A O 1
ATOM 783 N N . PRO A 1 103 ? 10.547 -1.828 -23.655 1.00 94.25 103 PRO A N 1
ATOM 784 C CA . PRO A 1 103 ? 11.680 -2.752 -23.555 1.00 94.25 103 PRO A CA 1
ATOM 785 C C . PRO A 1 103 ? 12.873 -2.410 -24.459 1.00 94.25 103 PRO A C 1
ATOM 787 O O . PRO A 1 103 ? 14.014 -2.683 -24.106 1.00 94.25 103 PRO A O 1
ATOM 790 N N . GLN A 1 104 ? 12.636 -1.821 -25.636 1.00 94.12 104 GLN A N 1
ATOM 791 C CA . GLN A 1 104 ? 13.712 -1.447 -26.562 1.00 94.12 104 GLN A CA 1
ATOM 792 C C . GLN A 1 104 ? 14.491 -0.209 -26.093 1.00 94.12 104 GLN A C 1
ATOM 794 O O . GLN A 1 104 ? 15.690 -0.123 -26.351 1.00 94.12 104 GLN A O 1
ATOM 799 N N . ARG A 1 105 ? 13.838 0.722 -25.381 1.00 95.06 105 ARG A N 1
ATOM 800 C CA . ARG A 1 105 ? 14.489 1.883 -24.759 1.00 95.06 105 ARG A CA 1
ATOM 801 C C . ARG A 1 105 ? 15.367 1.422 -23.596 1.00 95.06 105 ARG A C 1
ATOM 803 O O . ARG A 1 105 ? 16.545 1.763 -23.568 1.00 95.06 105 ARG A O 1
ATOM 810 N N . LEU A 1 106 ? 14.833 0.544 -22.746 1.00 94.50 106 LEU A N 1
ATOM 811 C CA . LEU A 1 106 ? 15.546 -0.110 -21.645 1.00 94.50 106 LEU A CA 1
ATOM 812 C C . LEU A 1 106 ? 16.821 -0.835 -22.114 1.00 94.50 106 LEU A C 1
ATOM 814 O O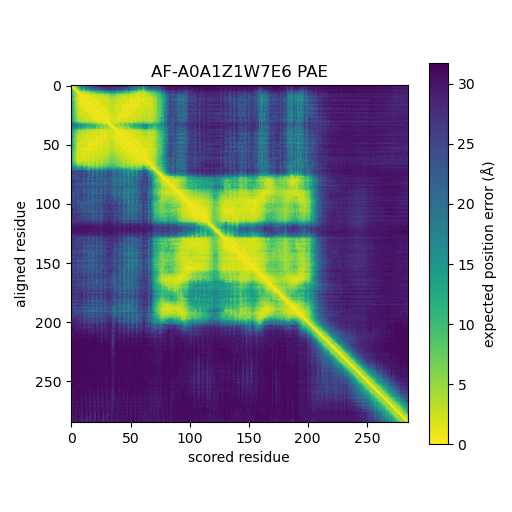 . LEU A 1 106 ? 17.913 -0.561 -21.618 1.00 94.50 106 LEU A O 1
ATOM 818 N N . LEU A 1 107 ? 16.705 -1.703 -23.127 1.00 92.50 107 LEU A N 1
ATOM 819 C CA . LEU A 1 107 ? 17.853 -2.394 -23.737 1.00 92.50 107 LEU A CA 1
ATOM 820 C C . LEU A 1 107 ? 18.883 -1.404 -24.310 1.00 92.50 107 LEU A C 1
ATOM 822 O O . LEU A 1 107 ? 20.087 -1.605 -24.165 1.00 92.50 107 LEU A O 1
ATOM 826 N N . ALA A 1 108 ? 18.425 -0.323 -24.950 1.00 93.19 108 ALA A N 1
ATOM 827 C CA . ALA A 1 108 ? 19.305 0.690 -25.526 1.00 93.19 108 ALA A CA 1
ATOM 828 C C . ALA A 1 108 ? 20.027 1.545 -24.471 1.00 93.19 108 ALA A C 1
ATOM 830 O O . ALA A 1 108 ? 21.134 1.997 -24.749 1.00 93.19 108 ALA A O 1
ATOM 831 N N . GLN A 1 109 ? 19.435 1.771 -23.293 1.00 92.69 109 GLN A N 1
ATOM 832 C CA . GLN A 1 109 ? 20.102 2.438 -22.169 1.00 92.69 109 GLN A CA 1
ATOM 833 C C . GLN A 1 109 ? 21.138 1.516 -21.521 1.00 92.69 109 GLN A C 1
AT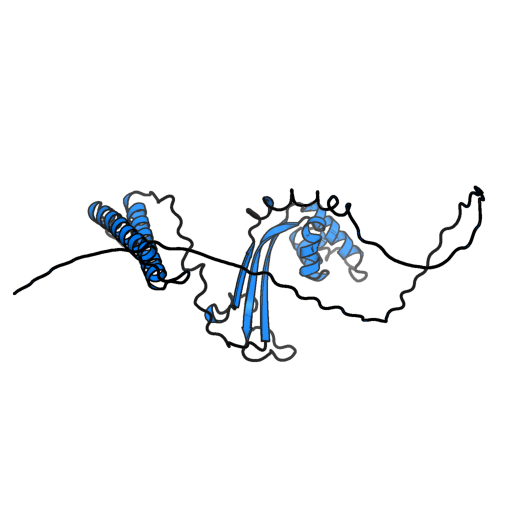OM 835 O O . GLN A 1 109 ? 22.297 1.900 -21.398 1.00 92.69 109 GLN A O 1
ATOM 840 N N . ALA A 1 110 ? 20.774 0.267 -21.218 1.00 91.19 110 ALA A N 1
ATOM 841 C CA . ALA A 1 110 ? 21.713 -0.710 -20.666 1.00 91.19 110 ALA A CA 1
ATOM 842 C C . ALA A 1 110 ? 22.921 -0.961 -21.587 1.00 91.19 110 ALA A C 1
ATOM 844 O O . ALA A 1 110 ? 24.044 -1.074 -21.111 1.00 91.19 110 ALA A O 1
ATOM 845 N N . ALA A 1 111 ? 22.722 -0.963 -22.910 1.00 89.44 111 ALA A N 1
ATOM 846 C CA . ALA A 1 111 ? 23.817 -1.063 -23.876 1.00 89.44 111 ALA A CA 1
ATOM 847 C C . ALA A 1 111 ? 24.727 0.184 -23.932 1.00 89.44 111 ALA A C 1
ATOM 849 O O . ALA A 1 111 ? 25.837 0.087 -24.448 1.00 89.44 111 ALA A O 1
ATOM 850 N N . ARG A 1 112 ? 24.284 1.353 -23.439 1.00 89.38 112 ARG A N 1
ATOM 851 C CA . ARG A 1 112 ? 25.148 2.539 -23.264 1.00 89.38 112 ARG A CA 1
ATOM 852 C C . ARG A 1 112 ? 25.964 2.436 -21.982 1.00 89.38 112 ARG A C 1
ATOM 854 O O . ARG A 1 112 ? 27.147 2.738 -22.035 1.00 89.38 112 ARG A O 1
ATOM 861 N N . VAL A 1 113 ? 25.351 1.975 -20.888 1.00 88.31 113 VAL A N 1
ATOM 862 C CA . VAL A 1 113 ? 26.033 1.691 -19.611 1.00 88.31 113 VAL A CA 1
ATOM 863 C C . VAL A 1 113 ? 27.130 0.641 -19.819 1.00 88.31 113 VAL A C 1
ATOM 865 O O . VAL A 1 113 ? 28.299 0.921 -19.592 1.00 88.31 113 VAL A O 1
ATOM 868 N N . GLU A 1 114 ? 26.785 -0.513 -20.402 1.00 84.31 114 GLU A N 1
ATOM 869 C CA . GLU A 1 114 ? 27.727 -1.601 -20.733 1.00 84.31 114 GLU A CA 1
ATOM 870 C C . GLU A 1 114 ? 28.850 -1.157 -21.697 1.00 84.31 114 GLU A C 1
ATOM 872 O O . GLU A 1 114 ? 29.916 -1.762 -21.728 1.00 84.31 114 GLU A O 1
ATOM 877 N N . ALA A 1 115 ? 28.630 -0.105 -22.496 1.00 84.44 115 ALA A N 1
ATOM 878 C CA . ALA A 1 115 ? 29.638 0.463 -23.395 1.00 84.44 115 ALA A CA 1
ATOM 879 C C . ALA A 1 115 ? 30.459 1.614 -22.779 1.00 84.44 115 ALA A C 1
ATOM 881 O O . ALA A 1 115 ? 31.431 2.046 -23.401 1.00 84.44 115 ALA A O 1
ATOM 882 N N . ALA A 1 116 ? 30.055 2.128 -21.614 1.00 83.62 116 ALA A N 1
ATOM 883 C CA . ALA A 1 116 ? 30.797 3.106 -20.821 1.00 83.62 116 ALA A CA 1
ATOM 884 C C . ALA A 1 116 ? 31.689 2.432 -19.760 1.00 83.62 116 ALA A C 1
ATOM 886 O O . ALA A 1 116 ? 32.685 3.023 -19.348 1.00 83.62 116 ALA A O 1
ATOM 887 N N . ASP A 1 117 ? 31.365 1.197 -19.364 1.00 77.88 117 ASP A N 1
ATOM 888 C CA . ASP A 1 117 ? 32.215 0.354 -18.523 1.00 77.88 117 ASP A CA 1
ATOM 889 C C . ASP A 1 117 ? 33.433 -0.178 -19.310 1.00 77.88 117 ASP A C 1
ATOM 891 O O . ASP A 1 117 ? 33.349 -1.134 -20.088 1.00 77.88 117 ASP A O 1
ATOM 895 N N . ASP A 1 118 ? 34.593 0.450 -19.095 1.00 63.06 118 ASP A N 1
ATOM 896 C CA . ASP A 1 118 ? 35.875 0.077 -19.711 1.00 63.06 118 ASP A CA 1
ATOM 897 C C . ASP A 1 118 ? 36.350 -1.352 -19.335 1.00 63.06 118 ASP A C 1
ATOM 899 O O . ASP A 1 118 ? 37.192 -1.917 -20.046 1.00 63.06 118 ASP A O 1
ATOM 903 N N . ASP A 1 119 ? 35.832 -1.965 -18.258 1.00 63.38 119 ASP A N 1
ATOM 904 C CA . ASP A 1 119 ? 36.213 -3.318 -17.812 1.00 63.38 119 ASP A CA 1
ATOM 905 C C . ASP A 1 119 ? 35.359 -4.444 -18.450 1.00 63.38 119 ASP A C 1
ATOM 907 O O . ASP A 1 119 ? 35.709 -5.627 -18.313 1.00 63.38 119 ASP A O 1
ATOM 911 N N . ALA A 1 120 ? 34.317 -4.111 -19.235 1.00 59.41 120 ALA A N 1
ATOM 912 C CA . ALA A 1 120 ? 33.382 -5.028 -19.917 1.00 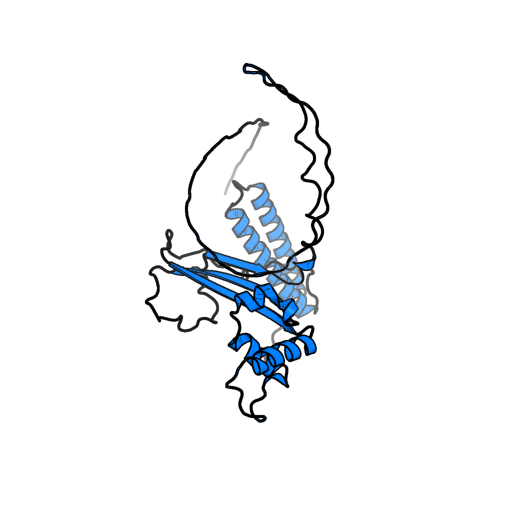59.41 120 ALA A CA 1
ATOM 913 C C . ALA A 1 120 ? 34.024 -5.862 -21.062 1.00 59.41 120 ALA A C 1
ATOM 915 O O . ALA A 1 120 ? 33.663 -5.818 -22.243 1.00 59.41 120 ALA A O 1
ATOM 916 N N . THR A 1 121 ? 35.021 -6.676 -20.720 1.00 53.66 121 THR A N 1
ATOM 917 C CA . THR A 1 121 ? 36.026 -7.224 -21.646 1.00 53.66 121 THR A CA 1
ATOM 918 C C . THR A 1 121 ? 35.726 -8.636 -22.181 1.00 53.66 121 THR A C 1
ATOM 920 O O . THR A 1 121 ? 36.643 -9.371 -22.568 1.00 53.66 121 THR A O 1
ATOM 923 N N . SER A 1 122 ? 34.456 -9.064 -22.266 1.00 54.22 122 SER A N 1
ATOM 924 C CA . SER A 1 122 ? 34.092 -10.354 -22.890 1.00 54.22 122 SER A CA 1
ATOM 925 C C . SER A 1 122 ? 32.690 -10.426 -23.505 1.00 54.22 122 SER A C 1
ATOM 927 O O . SER A 1 122 ? 31.686 -10.188 -22.849 1.00 54.22 122 SER A O 1
ATOM 929 N N . GLU A 1 123 ? 32.601 -10.920 -24.751 1.00 54.12 123 GLU A N 1
ATOM 930 C CA . GLU A 1 123 ? 31.320 -11.127 -25.462 1.00 54.12 123 GLU A CA 1
ATOM 931 C C . GLU A 1 123 ? 30.365 -12.136 -24.794 1.00 54.12 123 GLU A C 1
ATOM 933 O O . GLU A 1 123 ? 29.200 -12.215 -25.181 1.00 54.12 123 GLU A O 1
ATOM 938 N N . SER A 1 124 ? 30.846 -12.917 -23.823 1.00 49.25 124 SER A N 1
ATOM 939 C CA . SER A 1 124 ? 30.039 -13.883 -23.065 1.00 49.25 124 SER A CA 1
ATOM 940 C C . SER A 1 124 ? 29.314 -13.281 -21.857 1.00 49.25 124 SER A C 1
ATOM 942 O O . SER A 1 124 ? 28.483 -13.982 -21.288 1.00 49.25 124 SER A O 1
ATOM 944 N N . ASP A 1 125 ? 29.624 -12.038 -21.473 1.00 54.53 125 ASP A N 1
ATOM 945 C CA . ASP A 1 125 ? 29.073 -11.371 -20.278 1.00 54.53 125 ASP A CA 1
ATOM 946 C C . ASP A 1 125 ? 28.090 -10.236 -20.623 1.00 54.53 125 ASP A C 1
ATOM 948 O O . ASP A 1 125 ? 27.675 -9.479 -19.754 1.00 54.53 125 ASP A O 1
ATOM 952 N N . ARG A 1 126 ? 27.692 -10.114 -21.903 1.00 59.75 126 ARG A N 1
ATOM 953 C CA . ARG A 1 126 ? 26.744 -9.081 -22.352 1.00 59.75 126 ARG A CA 1
ATOM 954 C C . ARG A 1 126 ? 25.337 -9.324 -21.806 1.00 59.75 126 ARG A C 1
ATOM 956 O O . ARG A 1 126 ? 24.528 -10.027 -22.422 1.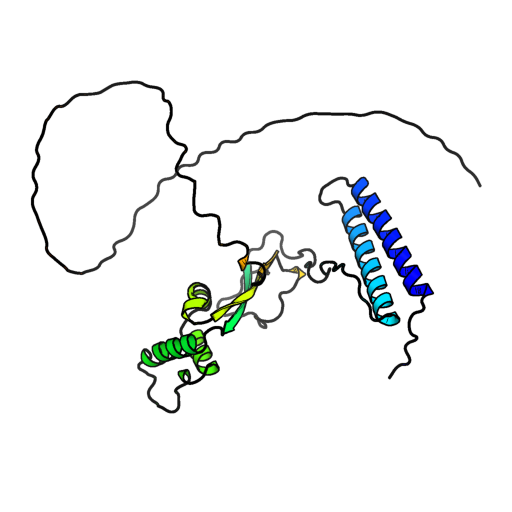00 59.75 126 ARG A O 1
ATOM 963 N N . LEU A 1 127 ? 25.039 -8.712 -20.667 1.00 62.62 127 LEU A N 1
ATOM 964 C CA . LEU A 1 127 ? 23.736 -8.748 -20.010 1.00 62.62 127 LEU A CA 1
ATOM 965 C C . LEU A 1 127 ? 22.719 -7.854 -20.738 1.00 62.62 127 LEU A C 1
ATOM 967 O O . LEU A 1 127 ? 21.536 -8.210 -20.808 1.00 62.62 127 LEU A O 1
ATOM 971 N N . ALA A 1 128 ? 23.173 -6.768 -21.379 1.00 64.00 128 ALA A N 1
ATOM 972 C CA . ALA A 1 128 ? 22.322 -5.790 -22.064 1.00 64.00 128 ALA A CA 1
ATOM 973 C C . ALA A 1 128 ? 21.475 -6.366 -23.219 1.00 64.00 128 ALA A C 1
ATOM 975 O O . ALA A 1 128 ? 20.521 -5.735 -23.665 1.00 64.00 128 ALA A O 1
ATOM 976 N N . GLY A 1 129 ? 21.777 -7.575 -23.708 1.00 73.75 129 GLY A N 1
ATOM 977 C CA . GLY A 1 129 ? 21.014 -8.240 -24.773 1.00 73.75 129 GLY A CA 1
ATOM 978 C C . GLY A 1 129 ? 19.627 -8.761 -24.365 1.00 73.75 129 GLY A C 1
ATOM 979 O O . GLY A 1 129 ? 18.891 -9.255 -25.222 1.00 73.75 129 GLY A O 1
ATOM 980 N N . THR A 1 130 ? 19.258 -8.697 -23.080 1.00 88.88 130 THR A N 1
ATOM 981 C CA . THR A 1 130 ? 17.965 -9.181 -22.563 1.00 88.88 130 THR A CA 1
ATOM 982 C C . THR A 1 130 ? 17.374 -8.214 -21.540 1.00 88.88 130 THR A C 1
ATOM 984 O O . THR A 1 130 ? 18.116 -7.570 -20.810 1.00 88.88 130 THR A O 1
ATOM 987 N N . VAL A 1 131 ? 16.040 -8.138 -21.439 1.00 90.00 131 VAL A N 1
ATOM 988 C CA . VAL A 1 131 ? 15.365 -7.233 -20.485 1.00 90.00 131 VAL A CA 1
ATOM 989 C C . VAL A 1 131 ? 15.807 -7.469 -19.027 1.00 90.00 131 VAL A C 1
ATOM 991 O O . VAL A 1 131 ? 16.137 -6.486 -18.372 1.00 90.00 131 VAL A O 1
ATOM 994 N N . PRO A 1 132 ? 15.913 -8.714 -18.509 1.00 90.44 132 PRO A N 1
ATOM 995 C CA . PRO A 1 132 ? 16.399 -8.935 -17.144 1.00 90.44 132 PRO A CA 1
ATOM 996 C C . PRO A 1 132 ? 17.850 -8.486 -16.927 1.00 90.44 132 PRO A C 1
ATOM 998 O O . PRO A 1 132 ? 18.166 -7.947 -15.873 1.00 90.44 132 PRO A O 1
ATOM 1001 N N . GLY A 1 133 ? 18.727 -8.680 -17.917 1.00 88.00 133 GLY A N 1
ATOM 1002 C CA . GLY A 1 133 ? 20.112 -8.212 -17.832 1.00 88.00 133 GLY A CA 1
ATOM 1003 C C . GLY A 1 133 ? 20.235 -6.691 -17.960 1.00 88.00 133 GLY A C 1
ATOM 1004 O O . GLY A 1 133 ? 21.051 -6.093 -17.272 1.00 88.00 133 GLY A O 1
ATOM 1005 N N . ALA A 1 134 ? 19.371 -6.052 -18.753 1.00 91.62 134 ALA A N 1
ATOM 1006 C CA . ALA A 1 134 ? 19.280 -4.597 -18.832 1.00 91.62 134 ALA A CA 1
ATOM 1007 C C . ALA A 1 134 ? 18.804 -3.963 -17.513 1.00 91.62 134 ALA A C 1
ATOM 1009 O O . ALA A 1 134 ? 19.377 -2.966 -17.088 1.00 91.62 134 ALA A O 1
ATOM 1010 N N . LEU A 1 135 ? 17.822 -4.569 -16.832 1.00 91.81 135 LEU A N 1
ATOM 1011 C CA . LEU A 1 135 ? 17.431 -4.164 -15.475 1.00 91.81 135 LEU A CA 1
ATOM 1012 C C . LEU A 1 135 ? 18.595 -4.331 -14.487 1.00 91.81 135 LEU A C 1
ATOM 1014 O O . LEU A 1 135 ? 18.881 -3.411 -13.731 1.00 91.81 135 LEU A O 1
ATOM 1018 N N . GLY A 1 136 ? 19.296 -5.470 -14.529 1.00 88.69 136 GLY A N 1
ATOM 1019 C CA . GLY A 1 136 ? 20.454 -5.722 -13.665 1.00 88.69 136 GLY A CA 1
ATOM 1020 C C . GLY A 1 136 ? 21.607 -4.731 -13.862 1.00 88.69 136 GLY A C 1
ATOM 1021 O O . GLY A 1 136 ? 22.262 -4.380 -12.889 1.00 88.69 136 GLY A O 1
ATOM 1022 N N . LEU A 1 137 ? 21.826 -4.253 -15.092 1.00 90.44 137 LEU A N 1
ATOM 1023 C CA . LEU A 1 137 ? 22.804 -3.203 -15.388 1.00 90.44 137 LEU A CA 1
ATOM 1024 C C . LEU A 1 137 ? 22.342 -1.828 -14.883 1.00 90.44 137 LEU A C 1
ATOM 1026 O O . LEU A 1 137 ? 23.109 -1.155 -14.207 1.00 90.44 137 LEU A O 1
ATOM 1030 N N . LEU A 1 138 ? 21.094 -1.415 -15.153 1.00 91.50 138 LEU A N 1
ATOM 1031 C CA . LEU A 1 138 ? 20.606 -0.103 -14.702 1.00 91.50 138 LEU A CA 1
ATOM 1032 C C . LEU A 1 138 ? 20.587 0.026 -13.174 1.00 91.50 138 LEU A C 1
ATOM 1034 O O . LEU A 1 138 ? 21.115 0.999 -12.654 1.00 91.50 138 LEU A O 1
ATOM 1038 N N . PHE A 1 139 ? 20.041 -0.962 -12.460 1.00 90.50 139 PHE A N 1
ATOM 1039 C CA . PHE A 1 139 ? 20.007 -0.972 -10.989 1.00 90.50 139 PHE A CA 1
ATOM 1040 C C . PHE A 1 139 ? 21.368 -1.304 -10.342 1.00 90.50 139 PHE A C 1
ATOM 1042 O O . PHE A 1 139 ? 21.467 -1.339 -9.117 1.00 90.50 139 PHE A O 1
ATOM 1049 N N . GLY A 1 140 ? 22.401 -1.588 -11.145 1.00 89.75 140 GLY A N 1
ATOM 1050 C CA . GLY A 1 140 ? 23.789 -1.700 -10.691 1.00 89.75 140 GLY A CA 1
ATOM 1051 C C . GLY A 1 140 ? 24.592 -0.404 -10.850 1.00 89.75 140 GLY A C 1
ATOM 1052 O O . GLY A 1 140 ? 25.505 -0.177 -10.063 1.00 89.75 140 GLY A O 1
ATOM 1053 N N . GLU A 1 141 ? 24.247 0.422 -11.843 1.00 92.94 141 GLU A N 1
ATOM 1054 C CA . GLU A 1 141 ? 24.928 1.685 -12.173 1.00 92.94 141 GLU A CA 1
ATOM 1055 C C . GLU A 1 141 ? 24.280 2.908 -11.503 1.00 92.94 141 GLU A C 1
ATOM 1057 O O . GLU A 1 141 ? 24.981 3.772 -10.984 1.00 92.94 141 GLU A O 1
ATOM 1062 N N . PHE A 1 142 ? 22.946 2.993 -11.515 1.00 91.88 142 PHE A N 1
ATOM 1063 C CA . PHE A 1 142 ? 22.202 4.175 -11.070 1.00 91.88 142 PHE A CA 1
ATOM 1064 C C . PHE A 1 142 ? 21.586 3.987 -9.682 1.00 91.88 142 PHE A C 1
ATOM 1066 O O . PHE A 1 142 ? 21.103 2.906 -9.333 1.00 91.88 142 PHE A O 1
ATOM 1073 N N . GLU A 1 143 ? 21.532 5.069 -8.904 1.00 92.56 143 GLU A N 1
ATOM 1074 C CA . GLU A 1 143 ? 20.825 5.073 -7.623 1.00 92.56 143 GLU A CA 1
ATOM 1075 C C . GLU A 1 143 ? 19.298 4.946 -7.832 1.00 92.56 143 GLU A C 1
ATOM 1077 O O . GLU A 1 143 ? 18.761 5.484 -8.808 1.00 92.56 143 GLU A O 1
ATOM 1082 N N . PRO A 1 144 ? 18.553 4.283 -6.920 1.00 88.69 144 PRO A N 1
ATOM 1083 C CA . PRO A 1 144 ? 17.108 4.087 -7.071 1.00 88.69 144 PRO A CA 1
ATOM 1084 C C . PRO A 1 144 ? 16.295 5.380 -7.233 1.00 88.69 144 PRO A C 1
ATOM 1086 O O . PRO A 1 144 ? 15.269 5.366 -7.910 1.00 88.69 144 PRO A O 1
ATOM 1089 N N . ASP A 1 145 ? 16.741 6.491 -6.641 1.00 89.62 145 ASP A N 1
ATOM 1090 C CA . ASP A 1 145 ? 16.078 7.795 -6.770 1.00 89.62 145 ASP A CA 1
ATOM 1091 C C . ASP A 1 145 ? 16.397 8.500 -8.105 1.00 89.62 145 ASP A C 1
ATOM 1093 O O . ASP A 1 145 ? 15.546 9.212 -8.648 1.00 89.62 145 ASP A O 1
ATOM 1097 N N . GLU A 1 146 ? 17.562 8.243 -8.717 1.00 92.88 146 GLU A N 1
ATOM 1098 C CA . GLU A 1 146 ? 17.816 8.677 -10.098 1.00 92.88 146 GLU A CA 1
ATOM 1099 C C . GLU A 1 146 ? 16.933 7.890 -11.076 1.00 92.88 146 GLU A C 1
ATOM 1101 O O . GLU A 1 146 ? 16.294 8.478 -11.952 1.00 92.88 146 GLU A O 1
ATOM 1106 N N . ILE A 1 147 ? 16.825 6.568 -10.890 1.00 92.75 147 ILE A N 1
ATOM 1107 C CA . ILE A 1 147 ? 15.917 5.735 -11.690 1.00 92.75 147 ILE A CA 1
ATOM 1108 C C . ILE A 1 147 ? 14.470 6.217 -11.536 1.00 92.75 147 ILE A C 1
ATOM 1110 O O . ILE A 1 147 ? 13.771 6.314 -12.543 1.00 92.75 147 ILE A O 1
ATOM 1114 N N . ALA A 1 148 ? 14.038 6.576 -10.322 1.00 90.75 148 ALA A N 1
ATOM 1115 C CA . ALA A 1 148 ? 12.700 7.108 -10.079 1.00 90.75 148 ALA A CA 1
ATOM 1116 C C . ALA A 1 148 ? 12.463 8.450 -10.789 1.00 90.75 148 ALA A C 1
ATOM 1118 O O . ALA A 1 148 ? 11.504 8.576 -11.545 1.00 90.75 148 ALA A O 1
ATOM 1119 N N . SER A 1 149 ? 13.359 9.428 -10.630 1.00 91.06 149 SER A N 1
ATOM 1120 C CA . SER A 1 149 ? 13.205 10.754 -11.256 1.00 91.06 149 SER A CA 1
ATOM 1121 C C . SER A 1 149 ? 13.263 10.738 -12.791 1.00 91.06 149 SER A C 1
ATOM 1123 O O . SER A 1 149 ? 12.746 11.649 -13.436 1.00 91.06 149 SER A O 1
ATOM 1125 N N . ARG A 1 150 ? 13.869 9.706 -13.396 1.00 93.62 150 ARG A N 1
ATOM 1126 C CA . ARG A 1 150 ? 14.090 9.603 -14.851 1.00 93.62 150 ARG A CA 1
ATOM 1127 C C . ARG A 1 150 ? 13.508 8.321 -15.464 1.00 93.62 150 ARG A C 1
ATOM 1129 O O . ARG A 1 150 ? 13.913 7.920 -16.556 1.00 93.62 150 ARG A O 1
ATOM 1136 N N . HIS A 1 151 ? 12.528 7.685 -14.816 1.00 92.69 151 HIS A N 1
ATOM 1137 C CA . HIS A 1 151 ? 11.997 6.361 -15.188 1.00 92.69 151 HIS A CA 1
ATOM 1138 C C . HIS A 1 151 ? 11.580 6.251 -16.672 1.00 92.69 151 HIS A C 1
ATOM 1140 O O . HIS A 1 151 ? 11.950 5.290 -17.362 1.00 92.69 151 HIS A O 1
ATOM 1146 N N . LYS A 1 152 ? 10.940 7.297 -17.217 1.00 93.00 152 LYS A N 1
ATOM 1147 C CA . LYS A 1 152 ? 10.529 7.385 -18.633 1.00 93.00 152 LYS A CA 1
ATOM 1148 C C . LYS A 1 152 ? 11.724 7.369 -19.604 1.00 93.00 152 LYS A C 1
ATOM 1150 O O . LYS A 1 152 ? 11.615 6.841 -20.714 1.00 93.00 152 LYS A O 1
ATOM 1155 N N . GLU A 1 153 ? 12.905 7.864 -19.220 1.00 93.62 153 GLU A N 1
ATOM 1156 C CA . GLU A 1 153 ? 14.131 7.763 -20.037 1.00 93.62 153 GLU A CA 1
ATOM 1157 C C . GLU A 1 153 ? 14.662 6.326 -20.135 1.00 93.62 153 GLU A C 1
ATOM 1159 O O . GLU A 1 153 ? 15.276 5.957 -21.144 1.00 93.62 153 GLU A O 1
ATOM 1164 N N . PHE A 1 154 ? 14.396 5.508 -19.116 1.00 94.19 154 PHE A N 1
ATOM 1165 C CA . PHE A 1 154 ? 14.748 4.090 -19.065 1.00 94.19 154 PHE A CA 1
ATOM 1166 C C . PHE A 1 154 ? 13.701 3.185 -19.731 1.00 94.19 154 PHE A C 1
ATOM 1168 O O . PHE A 1 154 ? 13.957 2.002 -19.938 1.00 94.19 154 PHE A O 1
ATOM 1175 N N . GLY A 1 155 ? 12.555 3.734 -20.148 1.00 93.44 155 GLY A N 1
ATOM 1176 C CA . GLY A 1 155 ? 11.457 2.967 -20.748 1.00 93.44 155 GLY A CA 1
ATOM 1177 C C . GLY A 1 155 ? 10.615 2.219 -19.717 1.00 93.44 155 GLY A C 1
ATOM 1178 O O . GLY A 1 155 ? 10.003 1.198 -20.047 1.00 93.44 155 GLY A O 1
ATOM 1179 N N . LEU A 1 156 ? 10.635 2.716 -18.482 1.00 95.44 156 LEU A N 1
ATOM 1180 C CA . LEU A 1 156 ? 9.768 2.315 -17.390 1.00 95.44 156 LEU A CA 1
ATOM 1181 C C . LEU A 1 156 ? 8.623 3.329 -17.280 1.00 95.44 156 LEU A C 1
ATOM 1183 O O . LEU A 1 156 ? 8.836 4.513 -17.528 1.00 95.44 156 LEU A O 1
ATOM 1187 N N . GLU A 1 157 ? 7.449 2.862 -16.879 1.00 91.81 157 GLU A N 1
ATOM 1188 C CA . GLU A 1 157 ? 6.361 3.696 -16.356 1.00 91.81 157 GLU A CA 1
ATOM 1189 C C . GLU A 1 157 ? 6.180 3.352 -14.877 1.00 91.81 157 GLU A C 1
ATOM 1191 O O . GLU A 1 157 ? 6.357 2.189 -14.488 1.00 91.81 157 GLU A O 1
ATOM 1196 N N . GLU A 1 158 ? 5.876 4.353 -14.058 1.00 90.25 158 GLU A N 1
ATOM 1197 C CA . GLU A 1 158 ? 5.627 4.172 -12.628 1.00 90.25 158 GLU A CA 1
ATOM 1198 C C . GLU A 1 158 ? 4.303 3.422 -12.402 1.00 90.25 158 GLU A C 1
ATOM 1200 O O . GLU A 1 158 ? 3.322 3.600 -13.125 1.00 90.25 158 GLU A O 1
ATOM 1205 N N . GLY A 1 159 ? 4.322 2.483 -11.460 1.00 86.50 159 GLY A N 1
ATOM 1206 C CA . GLY A 1 159 ? 3.153 1.763 -10.970 1.00 86.50 159 GLY A CA 1
ATOM 1207 C C . GLY A 1 159 ? 2.737 2.290 -9.602 1.00 86.50 159 GLY A C 1
ATOM 1208 O O . GLY A 1 159 ? 3.066 3.411 -9.223 1.00 86.50 159 GLY A O 1
ATOM 1209 N N . ASP A 1 160 ? 2.033 1.466 -8.830 1.00 85.56 160 ASP A N 1
ATOM 1210 C CA . ASP A 1 160 ? 1.730 1.818 -7.445 1.00 85.56 160 ASP A CA 1
ATOM 1211 C C . ASP A 1 160 ? 3.028 1.937 -6.618 1.00 85.56 160 ASP A C 1
ATOM 1213 O O . ASP A 1 160 ? 4.003 1.202 -6.816 1.00 85.56 160 ASP A O 1
ATOM 1217 N N . SER A 1 161 ? 3.040 2.850 -5.653 1.00 87.31 161 SER A N 1
ATOM 1218 C CA . SER A 1 161 ? 4.133 3.004 -4.699 1.00 87.31 161 SER A CA 1
ATOM 1219 C C . SER A 1 161 ? 3.602 3.168 -3.278 1.00 87.31 161 SER A C 1
ATOM 1221 O O . SER A 1 161 ? 2.509 3.687 -3.053 1.00 87.31 161 SER A O 1
ATOM 1223 N N . THR A 1 162 ? 4.383 2.709 -2.301 1.00 86.06 162 THR A N 1
ATOM 1224 C CA . THR A 1 162 ? 4.084 2.919 -0.882 1.00 86.06 162 THR A CA 1
ATOM 1225 C C . THR A 1 162 ? 5.327 3.427 -0.169 1.00 86.06 162 THR A C 1
ATOM 1227 O O . THR A 1 162 ? 6.402 2.830 -0.280 1.00 86.06 162 THR A O 1
ATOM 1230 N N . LEU A 1 163 ? 5.169 4.491 0.615 1.00 87.50 163 LEU A N 1
ATOM 1231 C CA . LEU A 1 163 ? 6.177 5.011 1.531 1.00 87.50 163 LEU A CA 1
ATOM 1232 C C . LEU A 1 163 ? 5.702 4.839 2.976 1.00 87.50 163 LEU A C 1
ATOM 1234 O O . LEU A 1 163 ? 4.618 5.290 3.346 1.00 87.50 163 LEU A O 1
ATOM 1238 N N . TRP A 1 164 ? 6.539 4.226 3.811 1.00 89.19 164 TRP A N 1
ATOM 1239 C CA . TRP A 1 164 ? 6.326 4.101 5.252 1.00 89.19 164 TRP A CA 1
ATOM 1240 C C . TRP A 1 164 ? 7.403 4.868 6.013 1.00 89.19 164 TRP A C 1
ATOM 1242 O O . TRP A 1 164 ? 8.593 4.697 5.742 1.00 89.19 164 TRP A O 1
ATOM 1252 N N . VAL A 1 165 ? 6.998 5.638 7.023 1.00 90.06 165 VAL A N 1
ATOM 1253 C CA . VAL A 1 165 ? 7.913 6.243 8.001 1.00 90.06 165 VAL A CA 1
ATOM 1254 C C . VAL A 1 165 ? 7.697 5.569 9.349 1.00 90.06 165 VAL A C 1
ATOM 1256 O O . VAL A 1 165 ? 6.587 5.587 9.882 1.00 90.06 165 VAL A O 1
ATOM 1259 N N . THR A 1 166 ? 8.745 4.977 9.919 1.00 90.12 166 THR A N 1
ATOM 1260 C CA . THR A 1 166 ? 8.704 4.327 11.237 1.00 90.12 166 THR A CA 1
ATOM 1261 C C . THR A 1 166 ? 9.611 5.025 12.240 1.00 90.12 166 THR A C 1
ATOM 1263 O O . THR A 1 166 ? 10.654 5.576 11.886 1.00 90.12 166 THR A O 1
ATOM 1266 N N . ALA A 1 167 ? 9.210 4.993 13.511 1.00 89.88 167 ALA A N 1
ATOM 1267 C CA . ALA A 1 167 ? 9.968 5.568 14.615 1.00 89.88 167 ALA A CA 1
ATOM 1268 C C . ALA A 1 167 ? 10.815 4.527 15.362 1.00 89.88 167 ALA A C 1
ATOM 1270 O O . ALA A 1 167 ? 10.332 3.454 15.752 1.00 89.88 167 ALA A O 1
ATOM 1271 N N . ALA A 1 168 ? 12.062 4.902 15.642 1.00 84.19 168 ALA A N 1
ATOM 1272 C CA . ALA A 1 168 ? 12.977 4.165 16.502 1.00 84.19 168 ALA A CA 1
ATOM 1273 C C . ALA A 1 168 ? 13.250 4.937 17.807 1.00 84.19 168 ALA A C 1
ATOM 1275 O O . ALA A 1 168 ? 13.205 6.168 17.854 1.00 84.19 168 ALA A O 1
ATOM 1276 N N . ASP A 1 169 ? 13.508 4.189 18.882 1.00 80.38 169 ASP A N 1
ATOM 1277 C CA . ASP A 1 169 ? 13.812 4.737 20.213 1.00 80.38 169 ASP A CA 1
ATOM 1278 C C . ASP A 1 169 ? 15.282 5.176 20.350 1.00 80.38 169 ASP A C 1
ATOM 1280 O O . ASP A 1 169 ? 15.606 6.012 21.195 1.00 80.38 169 ASP A O 1
ATOM 1284 N N . GLU A 1 170 ? 16.164 4.606 19.527 1.00 83.12 170 GLU A N 1
ATOM 1285 C CA . GLU A 1 170 ? 17.598 4.893 19.443 1.00 83.12 170 GLU A CA 1
ATOM 1286 C C . GLU A 1 170 ? 18.029 4.845 17.958 1.00 83.12 170 GLU A C 1
ATOM 1288 O O . GLU A 1 170 ? 17.441 4.081 17.182 1.00 83.12 170 GLU A O 1
ATOM 1293 N N . PRO A 1 171 ? 19.025 5.642 17.525 1.00 82.44 171 PRO A N 1
ATOM 1294 C CA . PRO A 1 171 ? 19.574 5.564 16.172 1.00 82.44 171 PRO A CA 1
ATOM 1295 C C . PRO A 1 171 ? 20.392 4.280 15.969 1.00 82.44 171 PRO A C 1
ATOM 1297 O O . PRO A 1 171 ? 21.106 3.851 16.872 1.00 82.44 171 PRO A O 1
ATOM 1300 N N . ALA A 1 172 ? 20.329 3.709 14.763 1.00 79.75 172 ALA A N 1
ATOM 1301 C CA . ALA A 1 172 ? 21.125 2.541 14.382 1.00 79.75 172 ALA A CA 1
ATOM 1302 C C . ALA A 1 172 ? 22.636 2.849 14.371 1.00 79.75 172 ALA A C 1
ATOM 1304 O O . ALA A 1 172 ? 23.058 3.957 14.021 1.00 79.75 172 ALA A O 1
ATOM 1305 N N . GLU A 1 173 ? 23.459 1.858 14.716 1.00 82.56 173 GLU A N 1
ATOM 1306 C CA . GLU A 1 173 ? 24.919 2.002 14.689 1.00 82.56 173 GLU A CA 1
ATOM 1307 C C . GLU A 1 173 ? 25.463 1.973 13.240 1.00 82.56 173 GLU A C 1
ATOM 1309 O O . GLU A 1 173 ? 24.906 1.299 12.371 1.00 82.56 173 GLU A O 1
ATOM 1314 N N . PRO A 1 174 ? 26.578 2.661 12.916 1.00 79.69 174 PRO A N 1
ATOM 1315 C CA . PRO A 1 174 ? 27.106 2.693 11.551 1.00 79.69 174 PRO A CA 1
ATOM 1316 C C . PRO A 1 174 ? 27.437 1.300 10.985 1.00 79.69 174 PRO A C 1
ATOM 1318 O O . PRO A 1 174 ? 28.361 0.624 11.441 1.00 79.69 174 PRO A O 1
ATOM 1321 N N . GLY A 1 175 ? 26.715 0.901 9.933 1.00 76.62 175 GLY A N 1
ATOM 1322 C CA . GLY A 1 175 ? 26.843 -0.414 9.295 1.00 76.62 175 GLY A CA 1
ATOM 1323 C C . GLY A 1 175 ? 25.933 -1.499 9.883 1.00 76.62 175 GLY A C 1
ATOM 1324 O O . GLY A 1 175 ? 25.993 -2.641 9.426 1.00 76.62 175 GLY A O 1
ATOM 1325 N N . GLU A 1 176 ? 25.088 -1.157 10.856 1.00 77.81 176 GLU A N 1
ATOM 1326 C CA . GLU A 1 176 ? 23.899 -1.926 11.201 1.00 77.81 176 GLU A CA 1
ATOM 1327 C C . GLU A 1 176 ? 22.853 -1.751 10.092 1.00 77.81 176 GLU A C 1
ATOM 1329 O O . GLU A 1 176 ? 22.506 -0.636 9.703 1.00 77.81 176 GLU A O 1
ATOM 1334 N N . TRP A 1 177 ? 22.376 -2.870 9.558 1.00 71.38 177 TRP A N 1
ATOM 1335 C CA . TRP A 1 177 ? 21.275 -2.916 8.601 1.00 71.38 177 TRP A CA 1
ATOM 1336 C C . TRP A 1 177 ? 20.077 -3.546 9.304 1.00 71.38 177 TRP A C 1
ATOM 1338 O O . TRP A 1 177 ? 20.262 -4.421 10.153 1.00 71.38 177 TRP A O 1
ATOM 1348 N N . LEU A 1 178 ? 18.857 -3.158 8.923 1.00 67.38 178 LEU A N 1
ATOM 1349 C CA . LEU A 1 178 ? 17.658 -3.900 9.319 1.00 67.38 178 LEU A CA 1
ATOM 1350 C C . LEU A 1 178 ? 17.848 -5.381 8.948 1.00 67.38 178 LEU A C 1
ATOM 1352 O O . LEU A 1 178 ? 18.265 -5.677 7.829 1.00 67.38 178 LEU A O 1
ATOM 1356 N N . GLU A 1 179 ? 17.543 -6.311 9.861 1.00 68.12 179 GLU A N 1
ATOM 1357 C CA . GLU A 1 179 ? 17.689 -7.752 9.579 1.00 68.12 179 GLU A CA 1
ATOM 1358 C C . GLU A 1 179 ? 16.758 -8.206 8.437 1.00 68.12 179 GLU A C 1
ATOM 1360 O O . GLU A 1 179 ? 17.135 -9.058 7.630 1.00 68.12 179 GLU A O 1
ATOM 1365 N N . SER A 1 180 ? 15.585 -7.571 8.335 1.00 76.38 180 SER A N 1
ATOM 1366 C CA . SER A 1 180 ? 14.607 -7.721 7.254 1.00 76.38 180 SER A CA 1
ATOM 1367 C C . SER A 1 180 ? 14.176 -6.343 6.714 1.00 76.38 180 SER A C 1
ATOM 1369 O O . SER A 1 180 ? 13.118 -5.844 7.094 1.00 76.38 180 SER A O 1
ATOM 1371 N N . PRO A 1 181 ? 14.944 -5.698 5.815 1.00 70.06 181 PRO A N 1
ATOM 1372 C CA . PRO A 1 181 ? 14.600 -4.372 5.280 1.00 70.06 181 PRO A CA 1
ATOM 1373 C C . PRO A 1 181 ? 13.417 -4.394 4.295 1.00 70.06 181 PRO A C 1
ATOM 1375 O O . PRO A 1 181 ? 12.955 -3.340 3.872 1.00 70.06 181 PRO A O 1
ATOM 1378 N N . PHE A 1 182 ? 12.950 -5.588 3.914 1.00 69.50 182 PHE A N 1
ATOM 1379 C CA . PHE A 1 182 ? 11.857 -5.813 2.963 1.00 69.50 182 PHE A CA 1
ATOM 1380 C C . PHE A 1 182 ? 10.646 -6.528 3.586 1.00 69.50 182 PHE A C 1
ATOM 1382 O O . PHE A 1 182 ? 9.686 -6.812 2.871 1.00 69.50 182 PHE A O 1
ATOM 1389 N N . ASP A 1 183 ? 10.684 -6.839 4.888 1.00 77.31 183 ASP A N 1
ATOM 1390 C CA . ASP A 1 183 ? 9.473 -7.252 5.601 1.00 77.31 183 ASP A CA 1
ATOM 1391 C C . ASP A 1 183 ? 8.599 -6.017 5.869 1.00 77.31 183 ASP A C 1
ATOM 1393 O O . ASP A 1 183 ? 9.075 -4.880 5.914 1.00 77.31 183 ASP A O 1
ATOM 1397 N N . GLN A 1 184 ? 7.298 -6.240 6.039 1.00 77.00 184 GLN A N 1
ATOM 1398 C CA . GLN A 1 184 ? 6.339 -5.174 6.315 1.00 77.00 184 GLN A CA 1
ATOM 1399 C C . GLN A 1 184 ? 6.697 -4.477 7.645 1.00 77.00 184 GLN A C 1
ATOM 1401 O O . GLN A 1 184 ? 7.004 -5.170 8.621 1.00 77.00 184 GLN A O 1
ATOM 1406 N N . PRO A 1 185 ? 6.682 -3.131 7.720 1.00 81.88 185 PRO A N 1
ATOM 1407 C CA . PRO A 1 185 ? 7.081 -2.424 8.932 1.00 81.88 185 PRO A CA 1
ATOM 1408 C C . PRO A 1 185 ? 6.174 -2.769 10.116 1.00 81.88 185 PRO A C 1
ATOM 1410 O O . PRO A 1 185 ? 4.961 -2.929 9.957 1.00 81.88 185 PRO A O 1
ATOM 1413 N N . ASP A 1 186 ? 6.769 -2.833 11.312 1.00 84.44 186 ASP A N 1
ATOM 1414 C CA . ASP A 1 186 ? 6.070 -3.085 12.577 1.00 84.44 186 ASP A CA 1
ATOM 1415 C C . ASP A 1 186 ? 4.964 -2.040 12.776 1.00 84.44 186 ASP A C 1
ATOM 1417 O O . ASP A 1 186 ? 5.231 -0.883 13.101 1.00 84.44 186 ASP A O 1
ATOM 1421 N N . SER A 1 187 ? 3.714 -2.429 12.515 1.00 84.06 187 SER A N 1
ATOM 1422 C CA . SER A 1 187 ? 2.597 -1.495 12.334 1.00 84.06 187 SER A CA 1
ATOM 1423 C C . SER A 1 187 ? 2.376 -0.528 13.511 1.00 84.06 187 SER A C 1
ATOM 1425 O O . SER A 1 187 ? 2.137 0.647 13.246 1.00 84.06 187 SER A O 1
ATOM 1427 N N . PRO A 1 188 ? 2.534 -0.928 14.794 1.00 86.25 188 PRO A N 1
ATOM 1428 C CA . PRO A 1 188 ? 2.458 -0.009 15.934 1.00 86.25 188 PRO A CA 1
ATOM 1429 C C . PRO A 1 188 ? 3.566 1.061 15.987 1.00 86.25 188 PRO A C 1
ATOM 1431 O O . PRO A 1 188 ? 3.457 1.998 16.778 1.00 86.25 188 PRO A O 1
ATOM 1434 N N . ARG A 1 189 ? 4.637 0.940 15.189 1.00 87.50 189 ARG A N 1
ATOM 1435 C CA . ARG A 1 189 ? 5.739 1.917 15.072 1.00 87.50 189 ARG A CA 1
ATOM 1436 C C . ARG A 1 189 ? 5.662 2.792 13.820 1.00 87.50 189 ARG A C 1
ATOM 1438 O O . ARG A 1 189 ? 6.510 3.673 13.661 1.00 87.50 189 ARG A O 1
ATOM 1445 N N . VAL A 1 190 ? 4.691 2.567 12.934 1.00 90.06 190 VAL A N 1
ATOM 1446 C CA . VAL A 1 190 ? 4.489 3.402 11.742 1.00 90.06 190 VAL A CA 1
ATOM 1447 C C . VAL A 1 190 ? 3.892 4.743 12.167 1.00 90.06 190 VAL A C 1
ATOM 1449 O O . VAL A 1 190 ? 2.834 4.791 12.788 1.00 90.06 190 VAL A O 1
ATOM 1452 N N . VAL A 1 191 ? 4.586 5.831 11.835 1.00 88.25 191 VAL A N 1
ATOM 1453 C CA . VAL A 1 191 ? 4.136 7.213 12.057 1.00 88.25 191 VAL A CA 1
ATOM 1454 C C . VAL A 1 191 ? 3.157 7.619 10.956 1.00 88.25 191 VAL A C 1
ATOM 1456 O O . VAL A 1 191 ? 2.112 8.199 11.234 1.00 88.25 191 VAL A O 1
ATOM 1459 N N . CYS A 1 192 ? 3.482 7.285 9.706 1.00 84.88 192 CYS A N 1
ATOM 1460 C CA . CYS A 1 192 ? 2.619 7.494 8.549 1.00 84.88 192 CYS A CA 1
ATOM 1461 C C . CYS A 1 192 ? 2.921 6.491 7.423 1.00 84.88 192 CYS A C 1
ATOM 1463 O O . CYS A 1 192 ? 4.033 5.966 7.300 1.00 84.88 192 CYS A O 1
ATOM 1465 N N . ARG A 1 193 ? 1.893 6.238 6.609 1.00 87.50 193 ARG A N 1
ATOM 1466 C CA . ARG A 1 193 ? 1.918 5.453 5.373 1.00 87.50 193 ARG A CA 1
ATOM 1467 C C . ARG A 1 193 ? 1.306 6.321 4.280 1.00 87.50 193 ARG A C 1
ATOM 1469 O O . ARG A 1 193 ? 0.240 6.891 4.498 1.00 87.50 193 ARG A O 1
ATOM 1476 N N . PHE A 1 194 ? 1.977 6.414 3.143 1.00 82.75 194 PHE A N 1
ATOM 1477 C CA . PHE A 1 194 ? 1.464 7.054 1.939 1.00 82.75 194 PHE A CA 1
ATOM 1478 C C . PHE A 1 194 ? 1.422 5.999 0.845 1.00 82.75 194 PHE A C 1
ATOM 1480 O O . PHE A 1 194 ? 2.462 5.423 0.531 1.00 82.75 194 PHE A O 1
ATOM 1487 N N . ASP A 1 195 ? 0.242 5.748 0.291 1.00 83.38 195 ASP A N 1
ATOM 1488 C CA . ASP A 1 195 ? 0.068 4.921 -0.898 1.00 83.38 195 ASP A CA 1
ATOM 1489 C C . ASP A 1 195 ? -0.273 5.841 -2.068 1.00 83.38 195 ASP A C 1
ATOM 1491 O O . ASP A 1 195 ? -1.217 6.628 -1.986 1.00 83.38 195 ASP A O 1
ATOM 1495 N N . VAL A 1 196 ? 0.495 5.738 -3.146 1.00 78.81 196 VAL A N 1
ATOM 1496 C CA . VAL A 1 196 ? 0.207 6.374 -4.432 1.00 78.81 196 VAL A CA 1
ATOM 1497 C C . VAL A 1 196 ? -0.135 5.254 -5.399 1.00 78.81 196 VAL A C 1
ATOM 1499 O O . VAL A 1 196 ? 0.586 4.260 -5.468 1.00 78.81 196 VAL A O 1
ATOM 1502 N N . SER A 1 197 ? -1.229 5.391 -6.142 1.00 76.81 197 SER A N 1
ATOM 1503 C CA . SER A 1 197 ? -1.586 4.422 -7.174 1.00 76.81 197 SER A CA 1
ATOM 1504 C C . SER A 1 197 ? -1.595 5.077 -8.543 1.00 76.81 197 SER A C 1
ATOM 1506 O O . SER A 1 197 ? -2.266 6.089 -8.753 1.00 76.81 197 SER A O 1
ATOM 1508 N N . ALA A 1 198 ? -0.906 4.445 -9.493 1.00 71.88 198 ALA A N 1
ATOM 1509 C CA . ALA A 1 198 ? -0.752 4.944 -10.859 1.00 71.88 198 ALA A CA 1
ATOM 1510 C C . ALA A 1 198 ? -2.081 5.027 -11.638 1.00 71.88 198 ALA A C 1
ATOM 1512 O O . ALA A 1 198 ? -2.129 5.594 -12.724 1.00 71.88 198 ALA A O 1
ATOM 1513 N N . VAL A 1 199 ? -3.171 4.463 -11.103 1.00 64.12 199 VAL A N 1
ATOM 1514 C CA . VAL A 1 199 ? -4.522 4.579 -11.680 1.00 64.12 199 VAL A CA 1
ATOM 1515 C C . VAL A 1 199 ? -5.185 5.923 -11.349 1.00 64.12 199 VAL A C 1
ATOM 1517 O O . VAL A 1 199 ? -6.060 6.352 -12.095 1.00 64.12 199 VAL A O 1
ATOM 1520 N N . PHE A 1 200 ? -4.788 6.572 -10.251 1.00 55.03 200 PHE A N 1
ATOM 1521 C CA . PHE A 1 200 ? -5.399 7.813 -9.755 1.00 55.03 200 PHE A CA 1
ATOM 1522 C C . PHE A 1 200 ? -4.500 9.047 -9.924 1.00 55.03 200 PHE A C 1
ATOM 1524 O O . PHE A 1 200 ? -4.999 10.165 -9.883 1.00 55.03 200 PHE A O 1
ATOM 1531 N N . ASP A 1 201 ? -3.195 8.853 -10.129 1.00 58.59 201 ASP A N 1
ATOM 1532 C CA . ASP A 1 201 ? -2.214 9.936 -10.300 1.00 58.59 201 ASP A CA 1
ATOM 1533 C C . ASP A 1 201 ? -2.406 10.694 -11.637 1.00 58.59 201 ASP A C 1
ATOM 1535 O O . ASP A 1 201 ? -2.356 11.924 -11.689 1.00 58.59 201 ASP A O 1
ATOM 1539 N N . ASP A 1 202 ? -2.765 9.952 -12.697 1.00 53.25 202 ASP A N 1
ATOM 1540 C CA . ASP A 1 202 ? -2.978 10.409 -14.089 1.00 53.25 202 ASP A CA 1
ATOM 1541 C C . ASP A 1 202 ? -4.198 11.359 -14.258 1.00 53.25 202 ASP A C 1
ATOM 1543 O O . ASP A 1 202 ? -4.477 11.825 -15.362 1.00 53.25 202 ASP A O 1
ATOM 1547 N N . GLU A 1 203 ? -4.947 11.658 -13.183 1.00 49.75 203 GLU A N 1
ATOM 1548 C CA . GLU A 1 203 ? -6.063 12.625 -13.176 1.00 49.75 203 GLU A CA 1
ATOM 1549 C C . GLU A 1 203 ? -5.667 14.035 -12.673 1.00 49.75 203 GLU A C 1
ATOM 1551 O O . GLU A 1 203 ? -6.509 14.937 -12.693 1.00 49.75 203 GLU A O 1
ATOM 1556 N N . THR A 1 204 ? -4.418 14.255 -12.228 1.00 48.88 204 THR A N 1
ATOM 1557 C CA . THR A 1 204 ? -4.036 15.468 -11.460 1.00 48.88 204 THR A CA 1
ATOM 1558 C C . THR A 1 204 ? -3.084 16.455 -12.154 1.00 48.88 204 THR A C 1
ATOM 1560 O O . THR A 1 204 ? -2.975 17.592 -11.698 1.00 48.88 204 THR A O 1
ATOM 1563 N N . ASP A 1 205 ? -2.414 16.062 -13.241 1.00 49.53 205 ASP A N 1
ATOM 1564 C CA . ASP A 1 205 ? -1.180 16.727 -13.717 1.00 49.53 205 ASP A CA 1
ATOM 1565 C C . ASP A 1 205 ? -1.362 17.764 -14.859 1.00 49.53 205 ASP A C 1
ATOM 1567 O O . ASP A 1 205 ? -0.384 18.350 -15.320 1.00 49.53 205 ASP A O 1
ATOM 1571 N N . ASP A 1 206 ? -2.592 18.015 -15.335 1.00 49.72 206 ASP A N 1
ATOM 1572 C CA . ASP A 1 206 ? -2.835 18.682 -16.639 1.00 49.72 206 ASP A CA 1
ATOM 1573 C C . ASP A 1 206 ? -3.330 20.160 -16.578 1.00 49.72 206 ASP A C 1
ATOM 1575 O O . ASP A 1 206 ? -3.506 20.768 -17.633 1.00 49.72 206 ASP A O 1
ATOM 1579 N N . ASP A 1 207 ? -3.578 20.765 -15.397 1.00 44.97 207 ASP A N 1
ATOM 1580 C CA . ASP A 1 207 ? -4.406 22.002 -15.291 1.00 44.97 207 ASP A CA 1
ATOM 1581 C C . ASP A 1 207 ? -3.996 23.063 -14.211 1.00 44.97 207 ASP A C 1
ATOM 1583 O O . ASP A 1 207 ? -4.854 23.801 -13.718 1.00 44.97 207 ASP A O 1
ATOM 1587 N N . LEU A 1 208 ? -2.711 23.200 -13.821 1.00 45.09 208 LEU A N 1
ATOM 1588 C CA . LEU A 1 208 ? -2.270 24.211 -12.814 1.00 45.09 208 LEU A CA 1
ATOM 1589 C C . LEU A 1 208 ? -1.156 25.207 -13.228 1.00 45.09 208 LEU A C 1
ATOM 1591 O O . LEU A 1 208 ? -0.685 25.960 -12.376 1.00 45.09 208 LEU A O 1
ATOM 1595 N N . ASP A 1 209 ? -0.809 25.305 -14.516 1.00 47.19 209 ASP A N 1
ATOM 1596 C CA . ASP A 1 209 ? 0.188 26.264 -15.043 1.00 47.19 209 ASP A CA 1
ATOM 1597 C C . ASP A 1 209 ? -0.421 27.310 -16.015 1.00 47.19 209 ASP A C 1
ATOM 1599 O O . ASP A 1 209 ? -0.071 27.373 -17.193 1.00 47.19 209 ASP A O 1
ATOM 1603 N N . ASP A 1 210 ? -1.331 28.166 -15.528 1.00 46.84 210 ASP A N 1
ATOM 1604 C CA . ASP A 1 210 ? -1.561 29.523 -16.076 1.00 46.84 210 ASP A CA 1
ATOM 1605 C C . ASP A 1 210 ? -2.386 30.401 -15.091 1.00 46.84 210 ASP A C 1
ATOM 1607 O O . ASP A 1 210 ? -3.161 29.888 -14.288 1.00 46.84 210 ASP A O 1
ATOM 1611 N N . ASP A 1 211 ? -2.248 31.736 -15.177 1.00 40.56 211 ASP A N 1
ATOM 1612 C CA . ASP A 1 211 ? -3.015 32.788 -14.449 1.00 40.56 211 ASP A CA 1
ATOM 1613 C C . ASP A 1 211 ? -2.592 33.247 -13.017 1.00 40.56 211 ASP A C 1
ATOM 1615 O O . ASP A 1 211 ? -3.435 33.628 -12.198 1.00 40.56 211 ASP A O 1
ATOM 1619 N N . LEU A 1 212 ? -1.288 33.423 -12.739 1.00 41.47 212 LEU A N 1
ATOM 1620 C CA . LEU A 1 212 ? -0.806 34.276 -11.619 1.00 41.47 212 LEU A CA 1
ATOM 1621 C C . LEU A 1 212 ? 0.104 35.458 -12.032 1.00 41.47 212 LEU A C 1
ATOM 1623 O O . LEU A 1 212 ? 1.042 35.808 -11.319 1.00 41.47 212 LEU A O 1
ATOM 1627 N N . ASP A 1 213 ? -0.219 36.161 -13.126 1.00 41.69 213 ASP A N 1
ATOM 1628 C CA . ASP A 1 213 ? 0.473 37.416 -13.502 1.00 41.69 213 ASP A CA 1
ATOM 1629 C C . ASP A 1 213 ? -0.481 38.553 -13.947 1.00 41.69 213 ASP A C 1
ATOM 1631 O O . ASP A 1 213 ? -0.418 39.074 -15.063 1.00 41.69 213 ASP A O 1
ATOM 1635 N N . ALA A 1 214 ? -1.437 38.934 -13.079 1.00 42.56 214 ALA A N 1
ATOM 1636 C CA . ALA A 1 214 ? -2.466 39.930 -13.433 1.00 42.56 214 ALA A CA 1
ATOM 1637 C C . ALA A 1 214 ? -3.023 40.835 -12.300 1.00 42.56 214 ALA A C 1
ATOM 1639 O O . ALA A 1 214 ? -4.113 41.393 -12.463 1.00 42.56 214 ALA A O 1
ATOM 1640 N N . ALA A 1 215 ? -2.327 41.047 -11.167 1.00 36.41 215 ALA A N 1
ATOM 1641 C CA . ALA A 1 215 ? -2.937 41.730 -10.001 1.00 36.41 215 ALA A CA 1
ATOM 1642 C C . ALA A 1 215 ? -2.113 42.805 -9.243 1.00 36.41 215 ALA A C 1
ATOM 1644 O O . ALA A 1 215 ? -2.456 43.130 -8.109 1.00 36.41 215 ALA A O 1
ATOM 1645 N N . ALA A 1 216 ? -1.098 43.450 -9.842 1.00 37.62 216 ALA A N 1
ATOM 1646 C CA . ALA A 1 216 ? -0.289 44.477 -9.148 1.00 37.62 216 ALA A CA 1
ATOM 1647 C C . ALA A 1 216 ? -0.204 45.851 -9.853 1.00 37.62 216 ALA A C 1
ATOM 1649 O O . ALA A 1 216 ? 0.860 46.462 -9.955 1.00 37.62 216 ALA A O 1
ATOM 1650 N N . SER A 1 217 ? -1.335 46.406 -10.311 1.00 37.31 217 SER A N 1
ATOM 1651 C CA . SER A 1 217 ? -1.377 47.813 -10.747 1.00 37.31 217 SER A CA 1
ATOM 1652 C C . SER A 1 217 ? -2.666 48.535 -10.358 1.00 37.31 217 SER A C 1
ATOM 1654 O O . SER A 1 217 ? -3.625 48.556 -11.134 1.00 37.31 217 SER A O 1
ATOM 1656 N N . ARG A 1 218 ? -2.656 49.193 -9.181 1.00 32.84 218 ARG A N 1
ATOM 1657 C CA . ARG A 1 218 ? -3.256 50.531 -8.940 1.00 32.84 218 ARG A CA 1
ATOM 1658 C C . ARG A 1 218 ? -3.080 51.051 -7.501 1.00 32.84 218 ARG A C 1
ATOM 1660 O O . ARG A 1 218 ? -3.702 50.537 -6.588 1.00 32.84 218 ARG A O 1
ATOM 1667 N N . VAL A 1 219 ? -2.419 52.217 -7.403 1.00 33.12 219 VAL A N 1
ATOM 1668 C CA . VAL A 1 219 ? -2.612 53.289 -6.387 1.00 33.12 219 VAL A CA 1
ATOM 1669 C C . VAL A 1 219 ? -2.192 52.952 -4.937 1.00 33.12 219 VAL A C 1
ATOM 1671 O O . VAL A 1 219 ? -2.785 52.094 -4.312 1.00 33.12 219 VAL A O 1
ATOM 1674 N N . GLY A 1 220 ? -1.257 53.644 -4.266 1.00 28.78 220 GLY A N 1
ATOM 1675 C CA . GLY A 1 220 ? -0.398 54.800 -4.605 1.00 28.78 220 GLY A CA 1
ATOM 1676 C C . GLY A 1 220 ? -0.403 55.867 -3.486 1.00 28.78 220 GLY A C 1
ATOM 1677 O O . GLY A 1 220 ? -1.464 56.115 -2.922 1.00 28.78 220 GLY A O 1
ATOM 1678 N N . GLY A 1 221 ? 0.725 56.532 -3.142 1.00 28.38 221 GLY A N 1
ATOM 1679 C CA . GLY A 1 221 ? 0.680 57.363 -1.910 1.00 28.38 221 GLY A CA 1
ATOM 1680 C C . GLY A 1 221 ? 1.775 58.348 -1.445 1.00 28.38 221 GLY A C 1
ATOM 1681 O O . GLY A 1 221 ? 1.565 58.942 -0.398 1.00 28.38 221 GLY A O 1
ATOM 1682 N N . ALA A 1 222 ? 2.825 58.662 -2.216 1.00 31.59 222 ALA A N 1
ATOM 1683 C CA . ALA A 1 222 ? 3.548 59.961 -2.183 1.00 31.59 222 ALA A CA 1
ATOM 1684 C C . ALA A 1 222 ? 4.530 60.392 -1.039 1.00 31.59 222 ALA A C 1
ATOM 1686 O O . ALA A 1 222 ? 4.237 60.333 0.150 1.00 31.59 222 ALA A O 1
ATOM 1687 N N . ARG A 1 223 ? 5.556 61.157 -1.496 1.00 34.31 223 ARG A N 1
ATOM 1688 C CA . ARG A 1 223 ? 6.463 62.138 -0.811 1.00 34.31 223 ARG A CA 1
ATOM 1689 C C . ARG A 1 223 ? 7.800 61.569 -0.270 1.00 34.31 223 ARG A C 1
ATOM 1691 O O . ARG A 1 223 ? 7.785 60.554 0.395 1.00 34.31 223 ARG A O 1
ATOM 1698 N N . ARG A 1 224 ? 8.974 62.221 -0.436 1.00 34.16 224 ARG A N 1
ATOM 1699 C CA . ARG A 1 224 ? 9.351 63.500 -1.113 1.00 34.16 224 ARG A CA 1
ATOM 1700 C C . ARG A 1 224 ? 10.887 63.670 -1.218 1.00 34.16 224 ARG A C 1
ATOM 1702 O O . ARG A 1 224 ? 11.552 63.453 -0.214 1.00 34.16 224 ARG A O 1
ATOM 1709 N N . SER A 1 225 ? 11.376 64.354 -2.273 1.00 34.38 225 SER A N 1
ATOM 1710 C CA . SER A 1 225 ? 12.789 64.820 -2.451 1.00 34.38 225 SER A CA 1
ATOM 1711 C C . SER A 1 225 ? 13.777 63.663 -2.712 1.00 34.38 225 SER A C 1
ATOM 1713 O O . SER A 1 225 ? 13.535 62.582 -2.212 1.00 34.38 225 SER A O 1
ATOM 1715 N N . ARG A 1 226 ? 14.910 63.756 -3.420 1.00 33.25 226 ARG A N 1
ATOM 1716 C CA . ARG A 1 226 ? 15.611 64.764 -4.258 1.00 33.25 226 ARG A CA 1
ATOM 1717 C C . ARG A 1 226 ? 16.661 63.955 -5.081 1.00 33.25 226 ARG A C 1
ATOM 1719 O O . ARG A 1 226 ? 16.949 62.832 -4.694 1.00 33.25 226 ARG A O 1
ATOM 1726 N N . ASP A 1 227 ? 17.294 64.409 -6.162 1.00 34.25 227 ASP A N 1
ATOM 1727 C CA . ASP A 1 227 ? 17.295 65.704 -6.861 1.00 34.25 227 ASP A CA 1
ATOM 1728 C C . ASP A 1 227 ? 17.475 65.490 -8.395 1.00 34.25 227 ASP A C 1
ATOM 1730 O O . ASP A 1 227 ? 17.242 64.399 -8.904 1.00 34.25 227 ASP A O 1
ATOM 1734 N N . ALA A 1 228 ? 17.866 66.529 -9.135 1.00 34.41 22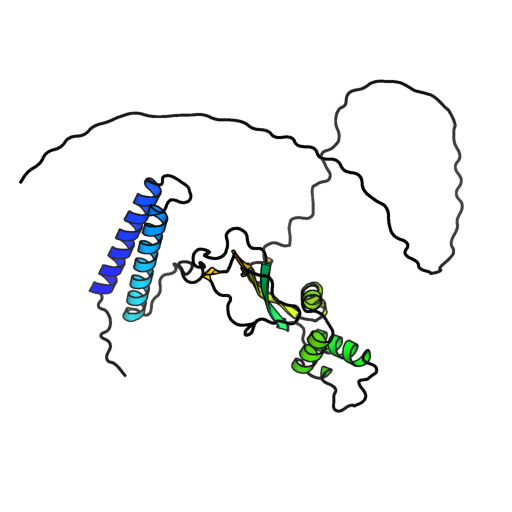8 ALA A N 1
ATOM 1735 C CA . ALA A 1 228 ? 18.006 66.590 -10.589 1.00 34.41 228 ALA A CA 1
ATOM 1736 C C . ALA A 1 228 ? 19.422 66.327 -11.168 1.00 34.41 228 ALA A C 1
ATOM 1738 O O . ALA A 1 228 ? 20.387 66.971 -10.747 1.00 34.41 228 ALA A O 1
ATOM 1739 N N . HIS A 1 229 ? 19.519 65.566 -12.273 1.00 39.66 229 HIS A N 1
ATOM 1740 C CA . HIS A 1 229 ? 20.478 65.857 -13.360 1.00 39.66 229 HIS A CA 1
ATOM 1741 C C . HIS A 1 229 ? 20.011 65.387 -14.754 1.00 39.66 229 HIS A C 1
ATOM 1743 O O . HIS A 1 229 ? 19.101 64.575 -14.879 1.00 39.66 229 HIS A O 1
ATOM 1749 N N . THR A 1 230 ? 20.589 65.997 -15.793 1.00 34.31 230 THR A N 1
ATOM 1750 C CA . THR A 1 230 ? 20.099 66.052 -17.188 1.00 34.31 230 THR A CA 1
ATOM 1751 C C . THR A 1 230 ? 21.048 65.414 -18.208 1.00 34.31 230 THR A C 1
ATOM 1753 O O . THR A 1 230 ? 22.257 65.581 -18.077 1.00 34.31 230 THR A O 1
ATOM 1756 N N . GLY A 1 231 ? 20.495 64.860 -19.295 1.00 35.00 231 GLY A N 1
ATOM 1757 C CA . GLY A 1 231 ? 21.197 64.460 -20.533 1.00 35.00 231 GLY A CA 1
ATOM 1758 C C . GLY A 1 231 ? 20.519 63.221 -21.140 1.00 35.00 231 GLY A C 1
ATOM 1759 O O . GLY A 1 231 ? 20.522 62.192 -20.483 1.00 35.00 231 GLY A O 1
ATOM 1760 N N . ILE A 1 232 ? 19.721 63.288 -22.213 1.00 37.75 232 ILE A N 1
ATOM 1761 C CA . ILE A 1 232 ? 19.995 63.685 -23.616 1.00 37.75 232 ILE A CA 1
ATOM 1762 C C . ILE A 1 232 ? 20.808 62.621 -24.377 1.00 37.75 232 ILE A C 1
ATOM 1764 O O . ILE A 1 232 ? 22.029 62.590 -24.286 1.00 37.75 232 ILE A O 1
ATOM 1768 N N . ASP A 1 233 ? 20.042 61.818 -25.123 1.00 38.03 233 ASP A N 1
ATOM 1769 C CA . ASP A 1 233 ? 20.191 61.364 -26.517 1.00 38.03 233 ASP A CA 1
ATOM 1770 C C . ASP A 1 233 ? 21.519 60.743 -27.007 1.00 38.03 233 ASP A C 1
ATOM 1772 O O . ASP A 1 233 ? 22.585 61.354 -26.936 1.00 38.03 233 ASP A O 1
ATOM 1776 N N . GLY A 1 234 ? 21.419 59.582 -27.672 1.00 37.16 234 GLY A N 1
ATOM 1777 C CA . GLY A 1 234 ? 22.514 59.005 -28.462 1.00 37.16 234 GLY A CA 1
ATOM 1778 C C . GLY A 1 234 ? 22.235 57.604 -29.018 1.00 37.16 234 GLY A C 1
ATOM 1779 O O . GLY A 1 234 ? 22.623 56.621 -28.394 1.00 37.16 234 GLY A O 1
ATOM 1780 N N . ASP A 1 235 ? 21.617 57.515 -30.200 1.00 41.97 235 ASP A N 1
ATOM 1781 C CA . ASP A 1 235 ? 21.554 56.275 -30.992 1.00 41.97 235 ASP A CA 1
ATOM 1782 C C . ASP A 1 235 ? 22.962 55.855 -31.454 1.00 41.97 235 ASP A C 1
ATOM 1784 O O . ASP A 1 235 ? 23.680 56.694 -32.002 1.00 41.97 235 ASP A O 1
ATOM 1788 N N . LEU A 1 236 ? 23.324 54.571 -31.336 1.00 46.00 236 LEU A N 1
ATOM 1789 C CA . LEU A 1 236 ? 24.350 53.927 -32.172 1.00 46.00 236 LEU A CA 1
ATOM 1790 C C . LEU A 1 236 ? 24.097 52.415 -32.299 1.00 46.00 236 LEU A C 1
ATOM 1792 O O . LEU A 1 236 ? 24.277 51.671 -31.337 1.00 46.00 236 LEU A O 1
ATOM 1796 N N . ASP A 1 237 ? 23.765 51.972 -33.512 1.00 45.84 237 ASP A N 1
ATOM 1797 C CA . ASP A 1 237 ? 23.927 50.580 -33.943 1.00 45.84 237 ASP A CA 1
ATOM 1798 C C . ASP A 1 237 ? 25.424 50.226 -34.051 1.00 45.84 237 ASP A C 1
ATOM 1800 O O . ASP A 1 237 ? 26.214 51.040 -34.544 1.00 45.84 237 ASP A O 1
ATOM 1804 N N . ALA A 1 238 ? 25.809 49.000 -33.683 1.00 45.69 238 ALA A N 1
ATOM 1805 C CA . ALA A 1 238 ? 27.030 48.355 -34.176 1.00 45.69 238 ALA A CA 1
ATOM 1806 C C . ALA A 1 238 ? 26.972 46.830 -33.991 1.00 45.69 238 ALA A C 1
ATOM 1808 O O . ALA A 1 238 ? 26.781 46.340 -32.879 1.00 45.69 238 ALA A O 1
ATOM 1809 N N . ASP A 1 239 ? 27.178 46.097 -35.083 1.00 45.25 239 ASP A N 1
ATOM 1810 C CA . ASP A 1 239 ? 27.254 44.637 -35.111 1.00 45.25 239 ASP A CA 1
ATOM 1811 C C . ASP A 1 239 ? 28.525 44.120 -34.409 1.00 45.25 239 ASP A C 1
ATOM 1813 O O . ASP A 1 239 ? 29.623 44.612 -34.684 1.00 45.25 239 ASP A O 1
ATOM 1817 N N . LEU A 1 240 ? 28.395 43.073 -33.587 1.00 43.16 240 LEU A N 1
ATOM 1818 C CA . LEU A 1 240 ? 29.498 42.187 -33.199 1.00 43.16 240 LEU A CA 1
ATOM 1819 C C . LEU A 1 240 ? 28.997 40.737 -33.113 1.00 43.16 240 LEU A C 1
ATOM 1821 O O . LEU A 1 240 ? 28.455 40.308 -32.097 1.00 43.16 240 LEU A O 1
ATOM 1825 N N . ASP A 1 241 ? 29.201 39.997 -34.205 1.00 46.88 241 ASP A N 1
ATOM 1826 C CA . ASP A 1 241 ? 29.392 38.544 -34.154 1.00 46.88 241 ASP A CA 1
ATOM 1827 C C . ASP A 1 241 ? 30.719 38.217 -33.435 1.00 46.88 241 ASP A C 1
ATOM 1829 O O . ASP A 1 241 ? 31.599 39.077 -33.353 1.00 46.88 241 ASP A O 1
ATOM 1833 N N . SER A 1 242 ? 30.901 36.934 -33.089 1.00 42.22 242 SER A N 1
ATOM 1834 C CA . SER A 1 242 ? 32.144 36.315 -32.580 1.00 42.22 242 SER A CA 1
ATOM 1835 C C . SER A 1 242 ? 32.390 36.528 -31.062 1.00 42.22 242 SER A C 1
ATOM 1837 O O . SER A 1 242 ? 32.178 37.613 -30.535 1.00 42.22 242 SER A O 1
ATOM 1839 N N . ASP A 1 243 ? 32.748 35.521 -30.251 1.00 46.16 243 ASP A N 1
ATOM 1840 C CA . ASP A 1 243 ? 33.235 34.156 -30.525 1.00 46.16 243 ASP A CA 1
ATOM 1841 C C . ASP A 1 243 ? 32.747 33.111 -29.494 1.00 46.16 243 ASP A C 1
ATOM 1843 O O . ASP A 1 243 ? 32.293 33.443 -28.400 1.00 46.16 243 ASP A O 1
ATOM 1847 N N . LEU A 1 244 ? 32.895 31.830 -29.854 1.00 46.34 244 LEU A N 1
ATOM 1848 C CA . LEU A 1 244 ? 32.950 30.700 -28.918 1.00 46.34 244 LEU A CA 1
ATOM 1849 C C . LEU A 1 244 ? 34.273 30.728 -28.139 1.00 46.34 244 LEU A C 1
ATOM 1851 O O . LEU A 1 244 ? 35.321 30.846 -28.765 1.00 46.34 244 LEU A O 1
ATOM 1855 N N . ASP A 1 245 ? 34.216 30.547 -26.820 1.00 47.12 245 ASP A N 1
ATOM 1856 C CA . ASP A 1 245 ? 34.951 29.528 -26.042 1.00 47.12 245 ASP A CA 1
ATOM 1857 C C . ASP A 1 245 ? 34.658 29.783 -24.544 1.00 47.12 245 ASP A C 1
ATOM 1859 O O . ASP A 1 245 ? 34.661 30.931 -24.111 1.00 47.12 245 ASP A O 1
ATOM 1863 N N . THR A 1 246 ? 34.102 28.825 -23.792 1.00 44.84 246 THR A N 1
ATOM 1864 C CA . THR A 1 246 ? 34.762 27.665 -23.140 1.00 44.84 246 THR A CA 1
ATOM 1865 C C . THR A 1 246 ? 35.444 28.074 -21.814 1.00 44.84 246 THR A C 1
ATOM 1867 O O . THR A 1 246 ? 35.910 29.199 -21.686 1.00 44.84 246 THR A O 1
ATOM 1870 N N . ASP A 1 247 ? 35.470 27.145 -20.847 1.00 45.66 247 ASP A N 1
ATOM 1871 C CA . ASP A 1 247 ? 35.954 27.262 -19.452 1.00 45.66 247 ASP A CA 1
ATOM 1872 C C . ASP A 1 247 ? 34.953 27.981 -18.503 1.00 45.66 247 ASP A C 1
ATOM 1874 O O . ASP A 1 247 ? 34.596 29.138 -18.703 1.00 45.66 247 ASP A O 1
ATOM 1878 N N . LEU A 1 248 ? 34.293 27.301 -17.548 1.00 44.38 248 LEU A N 1
ATOM 1879 C CA . LEU A 1 248 ? 34.852 26.711 -16.309 1.00 44.38 248 LEU A CA 1
ATOM 1880 C C . LEU A 1 248 ? 35.642 27.789 -15.529 1.00 44.38 248 LEU A C 1
ATOM 1882 O O . LEU A 1 248 ? 36.646 28.289 -16.015 1.00 44.38 248 LEU A O 1
ATOM 1886 N N . ASP A 1 249 ? 35.216 28.264 -14.359 1.00 43.34 249 ASP A N 1
ATOM 1887 C CA . ASP A 1 249 ? 34.965 27.460 -13.163 1.00 43.34 249 ASP A CA 1
ATOM 1888 C C . ASP A 1 249 ? 34.040 28.144 -12.134 1.00 43.34 249 ASP A C 1
ATOM 1890 O O . ASP A 1 249 ? 33.840 29.359 -12.114 1.00 43.34 249 ASP A O 1
ATOM 1894 N N . PHE A 1 250 ? 33.520 27.296 -11.251 1.00 41.91 250 PHE A N 1
ATOM 1895 C CA . PHE A 1 250 ? 32.856 27.592 -9.984 1.00 41.91 250 PHE A CA 1
ATOM 1896 C C . PHE A 1 250 ? 33.769 28.356 -9.005 1.00 41.91 250 PHE A C 1
ATOM 1898 O O . PHE A 1 250 ? 34.916 27.963 -8.807 1.00 41.91 250 PHE A O 1
ATOM 1905 N N . ASP A 1 251 ? 33.224 29.351 -8.302 1.00 46.66 251 ASP A N 1
ATOM 1906 C CA . ASP A 1 251 ? 33.680 29.712 -6.952 1.00 46.66 251 ASP A CA 1
ATOM 1907 C C . ASP A 1 251 ? 32.438 30.054 -6.097 1.00 46.66 251 ASP A C 1
ATOM 1909 O O . ASP A 1 251 ? 31.507 30.678 -6.624 1.00 46.66 251 ASP A O 1
ATOM 1913 N N . PRO A 1 252 ? 32.353 29.603 -4.832 1.00 58.66 252 PRO A N 1
ATOM 1914 C CA . PRO A 1 252 ? 31.144 29.699 -4.020 1.00 58.66 252 PRO A CA 1
ATOM 1915 C C . PRO A 1 252 ? 31.179 30.870 -3.022 1.00 58.66 252 PRO A C 1
ATOM 1917 O O . PRO A 1 252 ? 32.165 31.595 -2.911 1.00 58.66 252 PRO A O 1
ATOM 1920 N N . ASP A 1 253 ? 30.132 30.884 -2.192 1.00 41.28 253 ASP A N 1
ATOM 1921 C CA . ASP A 1 253 ? 30.072 31.445 -0.835 1.00 41.28 253 ASP A CA 1
ATOM 1922 C C . ASP A 1 253 ? 29.545 32.885 -0.681 1.00 41.28 253 ASP A C 1
ATOM 1924 O O . ASP A 1 253 ? 29.626 33.716 -1.581 1.00 41.28 253 ASP A O 1
ATOM 1928 N N . GLU A 1 254 ? 29.000 33.116 0.517 1.00 48.28 254 GLU A N 1
ATOM 1929 C CA . GLU A 1 254 ? 28.421 34.348 1.067 1.00 48.28 254 GLU A CA 1
ATOM 1930 C C . GLU A 1 254 ? 27.150 34.878 0.347 1.00 48.28 254 GLU A C 1
ATOM 1932 O O . GLU A 1 254 ? 27.163 35.276 -0.812 1.00 48.28 254 GLU A O 1
ATOM 1937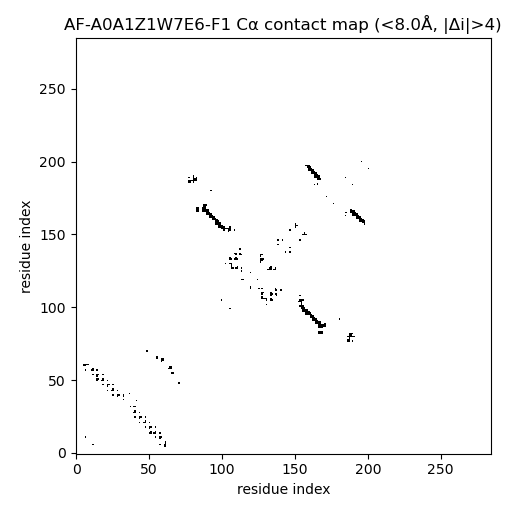 N N . GLY A 1 255 ? 25.983 34.986 0.987 1.00 36.62 255 GLY A N 1
ATOM 1938 C CA . GLY A 1 255 ? 25.629 34.693 2.376 1.00 36.62 255 GLY A CA 1
ATOM 1939 C C . GLY A 1 255 ? 24.478 35.591 2.838 1.00 36.62 255 GLY A C 1
ATOM 1940 O O . GLY A 1 255 ? 24.519 36.786 2.582 1.00 36.62 255 GLY A O 1
ATOM 1941 N N . ASP A 1 256 ? 23.491 34.977 3.496 1.00 43.16 256 ASP A N 1
ATOM 1942 C CA . ASP A 1 256 ? 22.614 35.526 4.548 1.00 43.16 256 ASP A CA 1
ATOM 1943 C C . ASP A 1 256 ? 22.120 36.990 4.430 1.00 43.16 256 ASP A C 1
ATOM 1945 O O . ASP A 1 256 ? 22.892 37.927 4.606 1.00 43.16 256 ASP A O 1
ATOM 1949 N N . GLU A 1 257 ? 20.804 37.192 4.282 1.00 45.19 257 GLU A N 1
ATOM 1950 C CA . GLU A 1 257 ? 20.073 38.054 5.226 1.00 45.19 257 GLU A CA 1
ATOM 1951 C C . GLU A 1 257 ? 18.547 37.825 5.162 1.00 45.19 257 GLU A C 1
ATOM 1953 O O . GLU A 1 257 ? 17.913 37.822 4.107 1.00 45.19 257 GLU A O 1
ATOM 1958 N N . VAL A 1 258 ? 18.011 37.607 6.360 1.00 51.56 258 VAL A N 1
ATOM 1959 C CA . VAL A 1 258 ? 16.619 37.512 6.821 1.00 51.56 258 VAL A CA 1
ATOM 1960 C C . VAL A 1 258 ? 15.607 38.504 6.216 1.00 51.56 258 VAL A C 1
ATOM 1962 O O . VAL A 1 258 ? 15.954 39.629 5.873 1.00 51.56 258 VAL A O 1
ATOM 1965 N N . ASP A 1 259 ? 14.317 38.143 6.257 1.00 41.50 259 ASP A N 1
ATOM 1966 C CA . ASP A 1 259 ? 13.378 38.890 7.117 1.00 41.50 259 ASP A CA 1
ATOM 1967 C C . ASP A 1 259 ? 12.099 38.085 7.425 1.00 41.50 259 ASP A C 1
ATOM 1969 O O . ASP A 1 259 ? 11.438 37.554 6.530 1.00 41.50 259 ASP A O 1
ATOM 1973 N N . ASP A 1 260 ? 11.751 38.026 8.712 1.00 49.38 260 ASP A N 1
ATOM 1974 C CA . ASP A 1 260 ? 10.432 37.617 9.200 1.00 49.38 260 ASP A CA 1
ATOM 1975 C C . ASP A 1 260 ? 9.391 38.698 8.870 1.00 49.38 260 ASP A C 1
ATOM 1977 O O . ASP A 1 260 ? 9.653 39.886 9.070 1.00 49.38 260 ASP A O 1
ATOM 1981 N N . VAL A 1 261 ? 8.159 38.303 8.533 1.00 51.28 261 VAL A N 1
ATOM 1982 C CA . VAL A 1 261 ? 6.981 39.054 9.002 1.00 51.28 261 VAL A CA 1
ATOM 1983 C C . VAL A 1 261 ? 5.758 38.154 9.150 1.00 51.28 261 VAL A C 1
ATOM 1985 O O . VAL A 1 261 ? 5.267 37.577 8.181 1.00 51.28 261 VAL A O 1
ATOM 1988 N N . ASP A 1 262 ? 5.240 38.114 10.378 1.00 47.09 262 ASP A N 1
ATOM 1989 C CA . ASP A 1 262 ? 3.830 37.857 10.666 1.00 47.09 262 ASP A CA 1
ATOM 1990 C C . ASP A 1 262 ? 2.922 38.783 9.821 1.00 47.09 262 ASP A C 1
ATOM 1992 O O . ASP A 1 262 ? 3.311 39.907 9.510 1.00 47.09 262 ASP A O 1
ATOM 1996 N N . GLU A 1 263 ? 1.670 38.394 9.560 1.00 55.56 263 GLU A N 1
ATOM 1997 C CA . GLU A 1 263 ? 0.557 38.954 10.349 1.00 55.56 263 GLU A CA 1
ATOM 1998 C C . GLU A 1 263 ? -0.708 38.085 10.230 1.00 55.56 263 GLU A C 1
ATOM 2000 O O . GLU A 1 263 ? -0.921 37.381 9.242 1.00 55.56 263 GLU A O 1
ATOM 2005 N N . ALA A 1 264 ? -1.521 38.107 11.284 1.00 54.56 264 ALA A N 1
ATOM 2006 C CA . ALA A 1 264 ? -2.771 37.366 11.396 1.00 54.56 264 ALA A CA 1
ATOM 2007 C C . ALA A 1 264 ? -3.983 38.211 10.966 1.00 54.56 264 ALA A C 1
ATOM 2009 O O . ALA A 1 264 ? -3.920 39.435 10.969 1.00 54.56 264 ALA A O 1
ATOM 2010 N N . ASP A 1 265 ? -5.092 37.531 10.686 1.00 46.09 265 ASP A N 1
ATOM 2011 C CA . ASP A 1 265 ? -6.476 37.989 10.890 1.00 46.09 265 ASP A CA 1
ATOM 2012 C C . ASP A 1 265 ? -7.314 36.676 10.869 1.00 46.09 265 ASP A C 1
ATOM 2014 O O . ASP A 1 265 ? -7.205 35.905 9.916 1.00 46.09 265 ASP A O 1
ATOM 2018 N N . ASP A 1 266 ? -8.005 36.204 11.920 1.00 48.62 266 ASP A N 1
ATOM 2019 C CA . ASP A 1 266 ? -9.038 36.862 12.747 1.00 48.62 266 ASP A CA 1
ATOM 2020 C C . ASP A 1 266 ? -10.105 37.541 11.844 1.00 48.62 266 ASP A C 1
ATOM 2022 O O . ASP A 1 266 ? -9.790 38.233 10.887 1.00 48.62 266 ASP A O 1
ATOM 2026 N N . VAL A 1 267 ? -11.421 37.370 12.006 1.00 55.81 267 VAL A N 1
ATOM 2027 C CA . VAL A 1 267 ? -12.221 37.147 13.219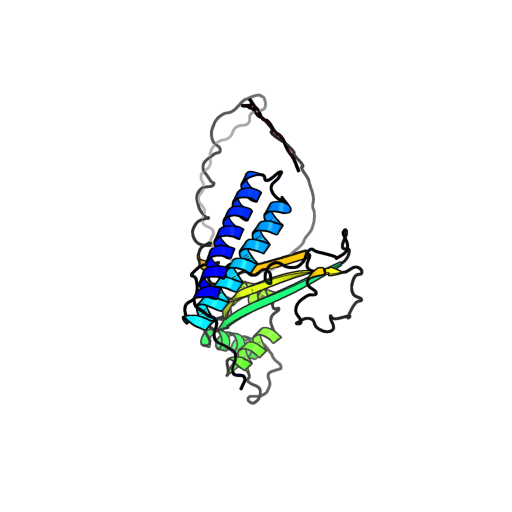 1.00 55.81 267 VAL A CA 1
ATOM 2028 C C . VAL A 1 267 ? -13.637 36.631 12.862 1.00 55.81 267 VAL A C 1
ATOM 2030 O O . VAL A 1 267 ? -14.131 36.924 11.775 1.00 55.81 267 VAL A O 1
ATOM 2033 N N . ASP A 1 268 ? -14.296 36.011 13.851 1.00 45.78 268 ASP A N 1
ATOM 2034 C CA . ASP A 1 268 ? -15.728 36.143 14.222 1.00 45.78 268 ASP A CA 1
ATOM 2035 C C . ASP A 1 268 ? -16.883 35.767 13.253 1.00 45.78 268 ASP A C 1
ATOM 2037 O O . ASP A 1 268 ? -16.810 35.938 12.041 1.00 45.78 268 ASP A O 1
ATOM 2041 N N . ASP A 1 269 ? -18.092 35.388 13.704 1.00 48.78 269 ASP A N 1
ATOM 2042 C CA . ASP A 1 269 ? -18.656 34.830 14.966 1.00 48.78 269 ASP A CA 1
ATOM 2043 C C . ASP A 1 269 ? -20.187 34.614 14.704 1.00 48.78 269 ASP A C 1
ATOM 2045 O O . ASP A 1 269 ? -20.664 34.935 13.612 1.00 48.78 269 ASP A O 1
ATOM 2049 N N . VAL A 1 270 ? -20.957 34.167 15.710 1.00 51.88 270 VAL A N 1
ATOM 2050 C CA . VAL A 1 270 ? -22.425 34.323 15.918 1.00 51.88 270 VAL A CA 1
ATOM 2051 C C . VAL A 1 270 ? -23.424 33.646 14.936 1.00 51.88 270 VAL A C 1
ATOM 2053 O O . VAL A 1 270 ? -23.247 33.623 13.724 1.00 51.88 270 VAL A O 1
ATOM 2056 N N . ASP A 1 271 ? -24.591 33.124 15.354 1.00 47.69 271 ASP A N 1
ATOM 2057 C CA . ASP A 1 271 ? -25.164 32.902 16.698 1.00 47.69 271 ASP A CA 1
ATOM 2058 C C . ASP A 1 271 ? -26.344 31.896 16.649 1.00 47.69 271 ASP A C 1
ATOM 2060 O O . ASP A 1 271 ? -26.949 31.694 15.597 1.00 47.69 271 ASP A O 1
ATOM 2064 N N . ASP A 1 272 ? -26.695 31.357 17.825 1.00 49.22 272 ASP A N 1
ATOM 2065 C CA . ASP A 1 272 ? -28.032 30.953 18.324 1.00 49.22 272 ASP A CA 1
ATOM 2066 C C . ASP A 1 272 ? -29.118 30.312 17.412 1.00 49.22 272 ASP A C 1
ATOM 2068 O O . ASP A 1 272 ? -29.565 30.858 16.407 1.00 49.22 272 ASP A O 1
ATOM 2072 N N . VAL A 1 273 ? -29.771 29.258 17.938 1.00 45.41 273 VAL A N 1
ATOM 2073 C CA . VAL A 1 273 ? -31.100 29.396 18.595 1.00 45.41 273 VAL A CA 1
ATOM 2074 C C . VAL A 1 273 ? -31.404 28.187 19.506 1.00 45.41 273 VAL A C 1
ATOM 2076 O O . VAL A 1 273 ? -31.261 27.025 19.136 1.00 45.41 273 VAL A O 1
ATOM 2079 N N . GLU A 1 274 ? -31.864 28.505 20.716 1.00 46.97 274 GLU A N 1
ATOM 2080 C CA . GLU A 1 274 ? -32.178 27.622 21.851 1.00 46.97 274 GLU A CA 1
ATOM 2081 C C . GLU A 1 274 ? -33.660 27.105 21.827 1.00 46.97 274 GLU A C 1
ATOM 2083 O O . GLU A 1 274 ? -34.414 27.401 20.901 1.00 46.97 274 GLU A O 1
ATOM 2088 N N . VAL A 1 275 ? -34.113 26.436 22.912 1.00 45.94 275 VAL A N 1
ATOM 2089 C CA . VAL A 1 275 ? -35.487 26.484 23.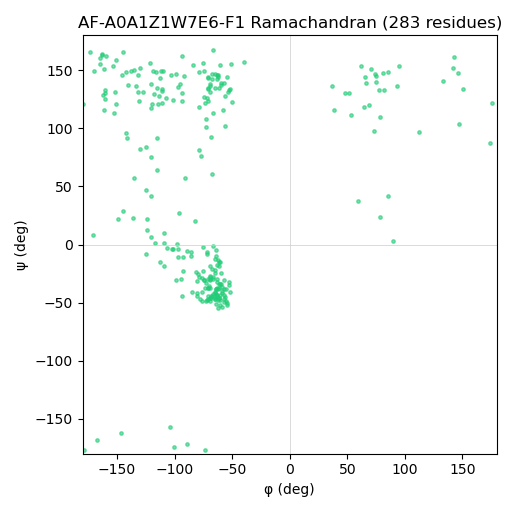514 1.00 45.94 275 VAL A CA 1
ATOM 2090 C C . VAL A 1 275 ? -36.406 25.216 23.454 1.00 45.94 275 VAL A C 1
ATOM 2092 O O . VAL A 1 275 ? -37.241 25.084 22.566 1.00 45.94 275 VAL A O 1
ATOM 2095 N N . VAL A 1 276 ? -36.411 24.435 24.571 1.00 42.88 276 VAL A N 1
ATOM 2096 C CA . VAL A 1 276 ? -37.610 23.919 25.344 1.00 42.88 276 VAL A CA 1
ATOM 2097 C C . VAL A 1 276 ? -38.459 22.742 24.775 1.00 42.88 276 VAL A C 1
ATOM 2099 O O . VAL A 1 276 ? -38.757 22.701 23.594 1.00 42.88 276 VAL A O 1
ATOM 2102 N N . GLU A 1 277 ? -39.044 21.783 25.532 1.00 44.66 277 GLU A N 1
ATOM 2103 C CA . GLU A 1 277 ? -38.915 21.228 26.912 1.00 44.66 277 GLU A CA 1
ATOM 2104 C C . GLU A 1 277 ? -39.844 19.980 27.080 1.00 44.66 277 GLU A C 1
ATOM 2106 O O . GLU A 1 277 ? -40.849 19.877 26.384 1.00 44.66 277 GLU A O 1
ATOM 2111 N N . ARG A 1 278 ? -39.634 19.187 28.160 1.00 40.22 278 ARG A N 1
ATOM 2112 C CA . ARG A 1 278 ? -40.595 18.268 28.860 1.00 40.22 278 ARG A CA 1
ATOM 2113 C C . ARG A 1 278 ? -41.114 17.026 28.093 1.00 40.22 278 ARG A C 1
ATOM 2115 O O . ARG A 1 278 ? -41.571 17.116 26.970 1.00 40.22 278 ARG A O 1
ATOM 2122 N N . GLY A 1 279 ? -41.237 15.834 28.696 1.00 43.09 279 GLY A N 1
ATOM 2123 C CA . GLY A 1 279 ? -40.920 15.370 30.060 1.00 43.09 279 GLY A CA 1
ATOM 2124 C C . GLY A 1 279 ? -41.956 14.360 30.607 1.00 43.09 279 GLY A C 1
ATOM 2125 O O . GLY A 1 279 ? -43.104 14.385 30.169 1.00 43.09 279 GLY A O 1
ATOM 2126 N N . LYS A 1 280 ? -41.582 13.583 31.652 1.00 45.66 280 LYS A N 1
ATOM 2127 C CA . LYS A 1 280 ? -42.439 12.672 32.479 1.00 45.66 280 LYS A CA 1
ATOM 2128 C C . LYS A 1 280 ? -42.795 11.318 31.806 1.00 45.66 280 LYS A C 1
ATOM 2130 O O . LYS A 1 280 ? -43.250 11.314 30.676 1.00 45.66 280 LYS A O 1
ATOM 2135 N N . GLY A 1 281 ? -42.696 10.133 32.428 1.00 44.69 281 GLY A N 1
ATOM 2136 C CA . GLY A 1 281 ? -42.227 9.719 33.766 1.00 44.69 281 GLY A CA 1
ATOM 2137 C C . GLY A 1 281 ? -43.084 8.574 34.362 1.00 44.69 281 GLY A C 1
ATOM 2138 O O . GLY A 1 281 ? -44.286 8.560 34.118 1.00 44.69 281 GLY A O 1
ATOM 2139 N N . VAL A 1 282 ? -42.498 7.718 35.230 1.00 43.53 282 VAL A N 1
ATOM 2140 C CA . VAL A 1 282 ? -43.136 6.604 36.010 1.00 43.53 282 VAL A CA 1
ATOM 2141 C C . VAL A 1 282 ? -43.491 5.342 35.180 1.00 43.53 282 VAL A C 1
ATOM 2143 O O . VAL A 1 282 ? -43.996 5.475 34.076 1.00 43.53 282 VAL A O 1
ATOM 2146 N N . GLY A 1 283 ? -43.309 4.086 35.628 1.00 40.91 283 GLY A N 1
ATOM 2147 C CA . GLY A 1 283 ? -42.690 3.533 36.851 1.00 40.91 283 GLY A CA 1
ATOM 2148 C C . GLY A 1 283 ? -43.374 2.233 37.346 1.00 40.91 283 GLY A C 1
ATOM 2149 O O . GLY A 1 283 ? -44.590 2.109 37.231 1.00 40.91 283 GLY A O 1
ATOM 2150 N N . GLY A 1 284 ? -42.611 1.310 37.957 1.00 47.50 284 GLY A N 1
ATOM 2151 C CA . GLY A 1 284 ? -43.094 0.036 38.538 1.00 47.50 284 GLY A CA 1
ATOM 2152 C C . GLY A 1 284 ? -43.203 -1.128 37.529 1.00 47.50 284 GLY A C 1
ATOM 2153 O O . GLY A 1 284 ? -43.483 -0.887 36.360 1.00 47.50 284 GLY A O 1
ATOM 2154 N N . ALA A 1 285 ? -42.998 -2.395 37.909 1.00 46.78 285 ALA A N 1
ATOM 2155 C CA . ALA A 1 285 ? -42.791 -2.986 39.243 1.00 46.78 285 ALA A CA 1
ATOM 2156 C C . ALA A 1 285 ? -41.834 -4.193 39.186 1.00 46.78 285 ALA A C 1
ATOM 2158 O O . ALA A 1 285 ? -41.735 -4.794 38.094 1.00 46.78 285 ALA A O 1
#

Mean predicted aligned error: 21.22 Å

Foldseek 3Di:
DDPDPQDDPVQLVVLVVQLVVLVVQLVVCVVVAPDPPGVSNVVSVVSNVVSQVSNQVNCCSHPVDGDPDDDPDPVVVFDAAPDDPDFPDKDKAKDWDKDQQDLVLLLVVLVVLCVVPPVNPDPVQPLSVDSVSSVVSPVVPDDPVVCVVCVVSNSIDTAKMKMWMFGDNDDDDVPDDDPCSPPDPPRNRTPDMDIDGPVPVVVPDDPDPDDPPDPPDDDDDDDDDDDDDDDDDDDDDDDDDDDDDDDDDDDDDDDDDDDDDDDDDDDDDDDDDDDDDDDDDDDDD

Secondary structure (DSSP, 8-state):
-----PPPTTHHHHHHHHHHHHHHHHHHHHTT-SSSS-HHHHHHHHHHHHHHHHHHHHHHHHHS---S-PPPPTTTSPPPP-S-SS-SEEEEEEEEEEE---HHHHHHHHHHHHHH-TT---TT--GGGSHHHHHHHHHHHS-HHHHHHTHHHHT-EEEEEEEEEEEESSPPPTT---S-TTSPP-GGGEEEEEEE-HHHHTTSSSS-SS--S------------------------------------------------------------------------

Solvent-accessible surface area (backbone atoms only — not comparable to full-atom values): 18882 Å² total; per-residue (Å²): 132,82,88,71,80,74,65,47,84,61,56,38,50,50,28,53,51,43,28,51,56,25,47,55,47,27,51,58,27,57,78,62,53,88,58,91,87,33,66,66,36,54,52,28,47,52,52,26,49,57,30,43,51,60,23,36,54,43,34,29,73,58,67,79,44,78,73,98,70,85,69,84,51,75,83,73,53,67,57,76,68,69,51,69,96,78,59,81,24,74,49,79,49,75,49,76,42,70,44,75,76,32,61,69,43,26,27,56,48,18,48,49,54,58,70,66,44,86,80,69,82,49,92,88,69,65,39,32,84,38,69,72,33,12,50,56,45,44,70,67,76,48,55,72,66,58,47,61,80,42,29,68,76,45,17,31,40,78,39,46,31,39,40,39,36,31,54,31,91,62,69,80,56,95,88,65,68,70,96,61,80,83,55,83,74,65,51,42,28,37,77,48,74,47,77,50,47,54,88,64,56,82,78,69,83,87,83,84,91,81,90,91,87,86,86,89,86,81,89,85,85,87,88,80,90,85,84,90,88,89,85,85,87,82,90,78,90,80,93,75,82,88,80,92,77,84,81,89,82,91,81,87,82,87,79,88,84,86,84,89,76,89,84,88,79,88,80,90,79,89,79,87,85,90,85,92,80,89,80,89,82,90,82,86,134

pLDDT: mean 72.16, std 21.66, range [28.38, 97.81]